Protein 1JX6 (pdb70)

Sequence (338 aa):
GYWGYQEFLDEFPEQRNLTNALSEAVRAQPVPLSKPTQRPIKISVVYPGQQVSDYWVRNIASFEKRLYKLNINYQLNQVFTRPNADIKQQSLSLMEALKSKSDYLIFTLDTTRHRKFVEHVLDSTNTKLILQNITTPVREWDKHQPFLYVGFDHAEGSRELATEFGKFFPKHTYYSVLYFSEGYISDVRGDTFIHQVNRDNNFELQSAYYTKATKQSGYDAAKASLAKHPDVDFIYACSTDVALGAVDALAELGREDIMINGWGGGSAELDAIQKGDLDITVMRMNDDTGIAMAEAIKWDLEDKPVPTVYSGDFEIVTKADSPERIEALKKRAFRYSD

Solvent-accessible surface area: 14710 Å² total; per-residue (Å²): 81,82,24,30,26,93,83,8,4,98,98,79,94,101,34,67,87,21,4,70,40,0,39,120,22,1,140,54,150,40,100,70,22,79,120,115,37,187,184,70,8,57,3,9,1,8,0,19,3,105,50,69,10,29,6,12,84,28,0,6,40,0,0,59,78,2,0,178,90,0,101,6,92,65,111,42,92,81,37,55,5,111,12,93,32,43,91,151,82,36,48,100,12,3,99,90,4,25,130,52,148,5,53,5,0,0,3,19,13,34,67,103,117,16,33,170,28,0,63,91,1,22,111,83,45,149,13,78,0,0,0,0,20,4,1,12,0,1,83,116,13,66,205,90,30,3,33,0,0,0,0,4,6,3,24,60,0,0,97,42,0,1,66,31,0,18,144,93,41,99,122,101,7,91,0,0,0,0,17,22,8,130,20,8,10,0,74,27,12,0,61,33,0,22,116,20,0,51,150,58,17,73,5,66,62,44,17,38,66,103,12,144,2,56,82,109,15,0,46,72,10,0,71,41,0,7,68,149,54,72,84,2,66,0,0,0,0,0,8,7,9,0,0,18,0,0,19,63,0,8,61,103,77,47,59,120,101,1,23,1,0,0,2,2,1,8,39,33,0,0,83,11,2,94,170,35,71,0,19,0,0,0,0,13,6,6,0,7,0,0,0,0,0,0,2,0,0,11,29,24,36,14,127,102,91,25,0,18,0,8,16,4,104,17,66,37,0,29,115,95,41,57,85,124,87,2,88,57,11,54,149,63,0,13,74,28,19,142

GO terms:
  GO:0005515 protein binding (F, IPI)

Nearest PDB structures (foldseek):
  1jx6-assembly1_A  TM=1.003E+00  e=1.182E-74  Vibrio harveyi
  2hj9-assembly1_B  TM=9.912E-01  e=2.191E-64  Vibrio harveyi
  4yp9-assembly1_A  TM=9.840E-01  e=1.822E-64  Vibrio harveyi
  1drk-assembly1_A  TM=8.998E-01  e=2.837E-18  Escherichia coli
  1drj-assembly1_A  TM=8.946E-01  e=5.242E-18  Escherichia coli

B-factor: mean 25.27, std 10.46, range [7.72, 71.78]

Structure (mmCIF, N/CA/C/O backbone):
data_1JX6
#
_entry.id   1JX6
#
_cell.length_a   44.268
_cell.length_b   77.467
_cell.length_c   52.008
_cell.angle_alpha   90.00
_cell.angle_beta   96.37
_cell.angle_gamma   90.00
#
_symmetry.space_group_name_H-M   'P 1 21 1'
#
loop_
_entity.id
_entity.type
_entity.pdbx_description
1 polymer 'LUXP PROTEIN'
2 non-polymer 'CALCIUM ION'
3 non-polymer 3A-METHYL-5,6-DIHYDRO-FURO[2,3-D][1,3,2]DIOXABOROLE-2,2,6,6A-TETRAOL
4 water water
#
loop_
_atom_site.group_PDB
_atom_site.id
_atom_site.type_symbol
_atom_site.label_atom_id
_atom_site.label_alt_id
_atom_site.label_comp_id
_atom_site.label_asym_id
_atom_site.label_entity_id
_atom_site.label_seq_id
_atom_site.pdbx_PDB_ins_code
_atom_site.Cartn_x
_atom_site.Cartn_y
_atom_site.Cartn_z
_atom_site.occupancy
_atom_site.B_iso_or_equiv
_atom_site.auth_seq_id
_atom_site.auth_comp_id
_atom_site.auth_asym_id
_atom_site.auth_atom_id
_atom_site.pdbx_PDB_model_num
ATOM 1 N N . GLY A 1 4 ? 1.162 -8.030 2.941 1.00 29.45 27 GLY A N 1
ATOM 2 C CA . GLY A 1 4 ? 0.475 -7.176 3.950 1.00 28.38 27 GLY A CA 1
ATOM 3 C C . GLY A 1 4 ? 0.472 -7.788 5.338 1.00 20.40 27 GLY A C 1
ATOM 4 O O . GLY A 1 4 ? 0.338 -7.081 6.339 1.00 23.18 27 GLY A O 1
ATOM 5 N N . TYR A 1 5 ? 0.618 -9.107 5.400 1.00 21.80 28 TYR A N 1
ATOM 6 C CA . TYR A 1 5 ? 0.628 -9.807 6.679 1.00 20.80 28 TYR A CA 1
ATOM 7 C C . TYR A 1 5 ? 1.858 -10.672 6.881 1.00 21.68 28 TYR A C 1
ATOM 8 O O . TYR A 1 5 ? 2.453 -11.172 5.923 1.00 23.26 28 TYR A O 1
ATOM 17 N N . TRP A 1 6 ? 2.219 -10.855 8.145 1.00 20.63 29 TRP A N 1
ATOM 18 C CA . TRP A 1 6 ? 3.327 -11.720 8.516 1.00 20.65 29 TRP A CA 1
ATOM 19 C C . TRP A 1 6 ? 2.747 -13.121 8.628 1.00 26.86 29 TRP A C 1
ATOM 20 O O . TRP A 1 6 ? 1.628 -13.291 9.110 1.00 23.58 29 TRP A O 1
ATOM 31 N N . GLY A 1 7 ? 3.495 -14.121 8.184 1.00 22.93 30 GLY A N 1
ATOM 32 C CA . GLY A 1 7 ? 3.017 -15.479 8.342 1.00 19.85 30 GLY A CA 1
ATOM 33 C C . GLY A 1 7 ? 3.167 -15.736 9.828 1.00 17.64 30 GLY A C 1
ATOM 34 O O . GLY A 1 7 ? 3.950 -15.057 10.494 1.00 19.11 30 GLY A O 1
ATOM 35 N N . TYR A 1 8 ? 2.424 -16.695 10.370 1.00 18.53 31 TYR A N 1
ATOM 36 C CA . TYR A 1 8 ? 2.522 -16.990 11.796 1.00 14.51 31 TYR A CA 1
ATOM 37 C C . TYR A 1 8 ? 3.933 -17.437 12.190 1.00 19.56 31 TYR A C 1
ATOM 38 O O . TYR A 1 8 ? 4.554 -16.849 13.079 1.00 18.61 31 TYR A O 1
ATOM 47 N N . GLN A 1 9 ? 4.437 -18.479 11.535 1.00 21.01 32 GLN A N 1
ATOM 48 C CA . GLN A 1 9 ? 5.779 -18.960 11.833 1.00 23.08 32 GLN A CA 1
ATOM 49 C C . GLN A 1 9 ? 6.815 -17.943 11.372 1.00 20.05 32 GLN A C 1
ATOM 50 O O . GLN A 1 9 ? 7.864 -17.802 11.993 1.00 20.08 32 GLN A O 1
ATOM 56 N N . GLU A 1 10 ? 6.520 -17.242 10.279 1.00 19.06 33 GLU A N 1
ATOM 57 C CA . GLU A 1 10 ? 7.435 -16.229 9.758 1.00 17.66 33 GLU A CA 1
ATOM 58 C C . GLU A 1 10 ? 7.670 -15.152 10.811 1.00 22.74 33 GLU A C 1
ATOM 59 O O . GLU A 1 10 ? 8.793 -14.686 11.003 1.00 22.54 33 GLU A O 1
ATOM 65 N N . PHE A 1 11 ? 6.597 -14.756 11.485 1.00 20.51 34 PHE A N 1
ATOM 66 C CA . PHE A 1 11 ? 6.663 -13.740 12.530 1.00 15.44 34 PHE A CA 1
ATOM 67 C C . PHE A 1 11 ? 7.476 -14.251 13.713 1.00 17.03 34 PHE A C 1
ATOM 68 O O . PHE A 1 11 ? 8.348 -13.553 14.230 1.00 19.46 34 PHE A O 1
ATOM 76 N N . LEU A 1 12 ? 7.185 -15.476 14.140 1.00 17.21 35 LEU A N 1
ATOM 77 C CA . LEU A 1 12 ? 7.875 -16.071 15.276 1.00 17.53 35 LEU A CA 1
ATOM 78 C C . LEU A 1 12 ? 9.361 -16.327 15.003 1.00 18.43 35 LEU A C 1
ATOM 79 O O . LEU A 1 12 ? 10.171 -16.321 15.930 1.00 23.36 35 LEU A O 1
ATOM 84 N N . ASP A 1 13 ? 9.722 -16.551 13.742 1.00 19.95 36 ASP A N 1
ATOM 85 C CA . ASP A 1 13 ? 11.127 -16.773 13.407 1.00 23.07 36 ASP A CA 1
ATOM 86 C C . ASP A 1 13 ? 11.850 -15.435 13.306 1.00 26.54 36 ASP A C 1
ATOM 87 O O . ASP A 1 13 ? 13.038 -15.328 13.624 1.00 24.96 36 ASP A O 1
ATOM 92 N N . GLU A 1 14 ? 11.127 -14.411 12.867 1.00 24.64 37 GLU A N 1
ATOM 93 C CA . GLU A 1 14 ? 11.706 -13.081 12.729 1.00 23.71 37 GLU A CA 1
ATOM 94 C C . GLU A 1 14 ? 12.010 -12.476 14.097 1.00 24.63 37 GLU A C 1
ATOM 95 O O . GLU A 1 14 ? 13.006 -11.766 14.267 1.00 24.74 37 GLU A O 1
ATOM 101 N N . PHE A 1 15 ? 11.148 -12.764 15.068 1.00 25.26 38 PHE A N 1
ATOM 102 C CA . PHE A 1 15 ? 11.302 -12.252 16.425 1.00 22.67 38 PHE A CA 1
ATOM 103 C C . PHE A 1 15 ? 11.382 -13.411 17.415 1.00 22.23 38 PHE A C 1
ATOM 104 O O . PHE A 1 15 ? 10.374 -13.831 17.986 1.00 20.26 38 PHE A O 1
ATOM 112 N N . PRO A 1 16 ? 12.594 -13.944 17.641 1.00 22.82 39 PRO A N 1
ATOM 113 C CA . PRO A 1 16 ? 12.798 -15.064 18.564 1.00 19.42 39 PRO A CA 1
ATOM 114 C C . PRO A 1 16 ? 12.198 -14.893 19.954 1.00 17.32 39 PRO A C 1
ATOM 115 O O . PRO A 1 16 ? 11.770 -15.871 20.565 1.00 22.60 39 PRO A O 1
ATOM 119 N N . GLU A 1 17 ? 12.172 -13.663 20.461 1.00 21.53 40 GLU A N 1
ATOM 120 C CA . GLU A 1 17 ? 11.603 -13.433 21.781 1.00 22.77 40 GLU A CA 1
ATOM 121 C C . GLU A 1 17 ? 10.094 -13.637 21.734 1.00 24.36 40 GLU A C 1
ATOM 122 O O . GLU A 1 17 ? 9.479 -14.013 22.733 1.00 19.58 40 GLU A O 1
ATOM 128 N N . GLN A 1 18 ? 9.500 -13.385 20.572 1.00 20.19 41 GLN A N 1
ATOM 129 C CA . GLN A 1 18 ? 8.065 -13.576 20.418 1.00 18.36 41 GLN A CA 1
ATOM 130 C C . GLN A 1 18 ? 7.779 -15.073 20.428 1.00 18.21 41 GLN A C 1
ATOM 131 O O . GLN A 1 18 ? 6.774 -15.511 20.984 1.00 18.36 41 GLN A O 1
ATOM 137 N N . ARG A 1 19 ? 8.665 -15.869 19.834 1.00 20.57 42 ARG A N 1
ATOM 138 C CA . ARG A 1 19 ? 8.446 -17.306 19.849 1.00 22.83 42 ARG A CA 1
ATOM 139 C C . ARG A 1 19 ? 8.526 -17.812 21.288 1.00 21.57 42 ARG A C 1
ATOM 140 O O . ARG A 1 19 ? 7.783 -18.710 21.672 1.00 21.95 42 ARG A O 1
ATOM 148 N N . ASN A 1 20 ? 9.429 -17.244 22.089 1.00 22.12 43 ASN A N 1
ATOM 149 C CA . ASN A 1 20 ? 9.541 -17.669 23.481 1.00 20.58 43 ASN A CA 1
ATOM 150 C C . ASN A 1 20 ? 8.271 -17.321 24.246 1.00 20.85 43 ASN A C 1
ATOM 151 O O . ASN A 1 20 ? 7.783 -18.119 25.044 1.00 19.60 43 ASN A O 1
ATOM 156 N N . LEU A 1 21 ? 7.733 -16.130 23.994 1.00 17.99 44 LEU A N 1
ATOM 157 C CA . LEU A 1 21 ? 6.513 -15.701 24.670 1.00 20.19 44 LEU A CA 1
ATOM 158 C C . LEU A 1 21 ? 5.317 -16.549 24.248 1.00 15.33 44 LEU A C 1
ATOM 159 O O . LEU A 1 21 ? 4.504 -16.945 25.085 1.00 17.89 44 LEU A O 1
ATOM 164 N N . THR A 1 22 ? 5.220 -16.839 22.955 1.00 17.94 45 THR A N 1
ATOM 165 C CA . THR A 1 22 ? 4.119 -17.652 22.452 1.00 16.32 45 THR A CA 1
ATOM 166 C C . THR A 1 22 ? 4.214 -19.066 23.020 1.00 18.02 45 THR A C 1
ATOM 167 O O . THR A 1 22 ? 3.209 -19.647 23.431 1.00 18.28 45 THR A O 1
ATOM 171 N N . ASN A 1 23 ? 5.419 -19.624 23.065 1.00 17.53 46 ASN A N 1
ATOM 172 C CA . ASN A 1 23 ? 5.564 -20.966 23.610 1.00 15.85 46 ASN A CA 1
ATOM 173 C C . ASN A 1 23 ? 5.168 -20.969 25.081 1.00 16.74 46 ASN A C 1
ATOM 174 O O . ASN A 1 23 ? 4.554 -21.916 25.566 1.00 20.68 46 ASN A O 1
ATOM 179 N N . ALA A 1 24 ? 5.524 -19.905 25.793 1.00 20.15 47 ALA A N 1
ATOM 180 C CA . ALA A 1 24 ? 5.197 -19.805 27.211 1.00 17.95 47 ALA A CA 1
ATOM 181 C C . ALA A 1 24 ? 3.688 -19.749 27.443 1.00 24.56 47 ALA A C 1
ATOM 182 O O . ALA A 1 24 ? 3.178 -20.310 28.413 1.00 21.65 47 ALA A O 1
ATOM 184 N N . LEU A 1 25 ? 2.974 -19.062 26.560 1.00 18.11 48 LEU A N 1
ATOM 185 C CA . LEU A 1 25 ? 1.527 -18.962 26.693 1.00 20.32 48 LEU A CA 1
ATOM 186 C C . LEU A 1 25 ? 0.929 -20.333 26.391 1.00 16.61 48 LEU A C 1
ATOM 187 O O . LEU A 1 25 ? 0.022 -20.784 27.083 1.00 19.10 48 LEU A O 1
ATOM 192 N N . SER A 1 26 ? 1.445 -20.990 25.356 1.00 17.41 49 SER A N 1
ATOM 193 C CA . SER A 1 26 ? 0.961 -22.315 24.981 1.00 16.28 49 SER A CA 1
ATOM 194 C C . SER A 1 26 ? 1.067 -23.270 26.165 1.00 18.03 49 SER A C 1
ATOM 195 O O . SER A 1 26 ? 0.153 -24.054 26.427 1.00 20.04 49 SER A O 1
ATOM 198 N N . GLU A 1 27 ? 2.184 -23.202 26.882 1.00 21.55 50 GLU A N 1
ATOM 199 C CA . GLU A 1 27 ? 2.382 -24.066 28.036 1.00 22.38 50 GLU A CA 1
ATOM 200 C C . GLU A 1 27 ? 1.402 -23.706 29.148 1.00 18.52 50 GLU A C 1
ATOM 201 O O . GLU A 1 27 ? 0.862 -24.589 29.813 1.00 21.10 50 GLU A O 1
ATOM 207 N N . ALA A 1 28 ? 1.157 -22.412 29.338 1.00 21.99 51 ALA A N 1
ATOM 208 C CA . ALA A 1 28 ? 0.228 -21.964 30.371 1.00 19.46 51 ALA A CA 1
ATOM 209 C C . ALA A 1 28 ? -1.201 -22.425 30.054 1.00 21.37 51 ALA A C 1
ATOM 210 O O . ALA A 1 28 ? -1.971 -22.765 30.955 1.00 20.17 51 ALA A O 1
ATOM 212 N N . VAL A 1 29 ? -1.552 -22.431 28.773 1.00 19.89 52 VAL A N 1
ATOM 213 C CA . VAL A 1 29 ? -2.884 -22.856 28.345 1.00 20.49 52 VAL A CA 1
ATOM 214 C C . VAL A 1 29 ? -3.148 -24.328 28.683 1.00 21.19 52 VAL A C 1
ATOM 215 O O . VAL A 1 29 ? -4.239 -24.683 29.129 1.00 21.63 52 VAL A O 1
ATOM 219 N N . ARG A 1 30 ? -2.143 -25.175 28.480 1.00 21.55 53 ARG A N 1
ATOM 220 C CA . ARG A 1 30 ? -2.269 -26.607 28.746 1.00 20.49 53 ARG A CA 1
ATOM 221 C C . ARG A 1 30 ? -2.106 -26.963 30.223 1.00 27.11 53 ARG A C 1
ATOM 222 O O . ARG A 1 30 ? -2.699 -27.930 30.703 1.00 27.25 53 ARG A O 1
ATOM 230 N N . ALA A 1 31 ? -1.311 -26.178 30.941 1.00 22.82 54 ALA A N 1
ATOM 231 C CA . ALA A 1 31 ? -1.083 -26.428 32.361 1.00 28.20 54 ALA A CA 1
ATOM 232 C C . ALA A 1 31 ? -2.295 -26.023 33.197 1.00 26.86 54 ALA A C 1
ATOM 233 O O . ALA A 1 31 ? -3.160 -25.278 32.733 1.00 24.01 54 ALA A O 1
ATOM 235 N N . GLN A 1 32 ? -2.353 -26.523 34.429 1.00 29.90 55 GLN A N 1
ATOM 236 C CA . GLN A 1 32 ? -3.451 -26.209 35.340 1.00 22.47 55 GLN A CA 1
ATOM 237 C C . GLN A 1 32 ? -3.459 -24.715 35.670 1.00 28.26 55 GLN A C 1
ATOM 238 O O . GLN A 1 32 ? -2.408 -24.070 35.696 1.00 25.21 55 GLN A O 1
ATOM 244 N N . PRO A 1 33 ? -4.651 -24.148 35.926 1.00 24.70 56 PRO A N 1
ATOM 245 C CA . PRO A 1 33 ? -4.860 -22.736 36.260 1.00 28.07 56 PRO A CA 1
ATOM 246 C C . PRO A 1 33 ? -4.071 -22.251 37.463 1.00 37.18 56 PRO A C 1
ATOM 247 O O . PRO A 1 33 ? -4.190 -22.808 38.557 1.00 35.40 56 PRO A O 1
ATOM 251 N N . VAL A 1 34 ? -3.285 -21.202 37.255 1.00 32.87 57 VAL A N 1
ATOM 252 C CA . VAL A 1 34 ? -2.508 -20.592 38.324 1.00 33.33 57 VAL A CA 1
ATOM 253 C C . VAL A 1 34 ? -3.109 -19.195 38.434 1.00 27.77 57 VAL A C 1
ATOM 254 O O . VAL A 1 34 ? -2.757 -18.299 37.670 1.00 27.52 57 VAL A O 1
ATOM 258 N N . PRO A 1 35 ? -4.035 -18.999 39.383 1.00 24.30 58 PRO A N 1
ATOM 259 C CA . PRO A 1 35 ? -4.730 -17.732 39.630 1.00 29.04 58 PRO A CA 1
ATOM 260 C C . PRO A 1 35 ? -3.911 -16.449 39.745 1.00 29.03 58 PRO A C 1
ATOM 261 O O . PRO A 1 35 ? -2.740 -16.466 40.129 1.00 29.99 58 PRO A O 1
ATOM 265 N N . LEU A 1 36 ? -4.564 -15.339 39.410 1.00 29.62 59 LEU A N 1
ATOM 266 C CA . LEU A 1 36 ? -3.971 -14.004 39.458 1.00 31.58 59 LEU A CA 1
ATOM 267 C C . LEU A 1 36 ? -3.206 -13.777 40.763 1.00 34.30 59 LEU A C 1
ATOM 268 O O . LEU A 1 36 ? -3.761 -13.928 41.854 1.00 32.11 59 LEU A O 1
ATOM 273 N N . SER A 1 37 ? -1.933 -13.412 40.643 1.00 33.96 60 SER A N 1
ATOM 274 C CA . SER A 1 37 ? -1.087 -13.172 41.808 1.00 43.71 60 SER A CA 1
ATOM 275 C C . SER A 1 37 ? -1.337 -11.792 42.406 1.00 50.24 60 SER A C 1
ATOM 276 O O . SER A 1 37 ? -1.147 -11.582 43.605 1.00 52.86 60 SER A O 1
ATOM 279 N N . LYS A 1 38 ? -1.764 -10.853 41.567 1.00 51.04 61 LYS A N 1
ATOM 280 C CA . LYS A 1 38 ? -2.030 -9.493 42.020 1.00 56.12 61 LYS A CA 1
ATOM 281 C C . LYS A 1 38 ? -3.476 -9.076 41.782 1.00 57.02 61 LYS A C 1
ATOM 282 O O . LYS A 1 38 ? -3.885 -8.836 40.645 1.00 57.23 61 LYS A O 1
ATOM 288 N N . PRO A 1 39 ? -4.268 -8.972 42.860 1.00 57.89 62 PRO A N 1
ATOM 289 C CA . PRO A 1 39 ? -5.674 -8.579 42.755 1.00 57.68 62 PRO A CA 1
ATOM 290 C C . PRO A 1 39 ? -5.852 -7.132 42.297 1.00 58.77 62 PRO A C 1
ATOM 291 O O . PRO A 1 39 ? -5.200 -6.220 42.810 1.00 55.10 62 PRO A O 1
ATOM 295 N N . THR A 1 40 ? -6.730 -6.935 41.319 1.00 55.42 63 THR A N 1
ATOM 296 C CA . THR A 1 40 ? -7.015 -5.604 40.796 1.00 59.69 63 THR A CA 1
ATOM 297 C C . THR A 1 40 ? -8.085 -4.995 41.696 1.00 60.70 63 THR A C 1
ATOM 298 O O . THR A 1 40 ? -9.065 -5.657 42.032 1.00 64.21 63 THR A O 1
ATOM 302 N N . GLN A 1 41 ? -7.898 -3.738 42.084 1.00 60.57 64 GLN A N 1
ATOM 303 C CA . GLN A 1 41 ? -8.849 -3.070 42.967 1.00 60.91 64 GLN A CA 1
ATOM 304 C C . GLN A 1 41 ? -10.167 -2.710 42.287 1.00 57.87 64 GLN A C 1
ATOM 305 O O . GLN A 1 41 ? -11.126 -2.303 42.944 1.00 53.57 64 GLN A O 1
ATOM 311 N N . ARG A 1 42 ? -10.204 -2.859 40.969 1.00 52.04 65 ARG A N 1
ATOM 312 C CA . ARG A 1 42 ? -11.402 -2.579 40.184 1.00 51.65 65 ARG A CA 1
ATOM 313 C C . ARG A 1 42 ? -11.641 -3.768 39.269 1.00 44.42 65 ARG A C 1
ATOM 314 O O . ARG A 1 42 ? -10.700 -4.289 38.675 1.00 41.65 65 ARG A O 1
ATOM 322 N N . PRO A 1 43 ? -12.893 -4.235 39.157 1.00 43.09 66 PRO A N 1
ATOM 323 C CA . PRO A 1 43 ? -13.056 -5.369 38.247 1.00 38.44 66 PRO A CA 1
ATOM 324 C C . PRO A 1 43 ? -12.717 -4.829 36.860 1.00 32.78 66 PRO A C 1
ATOM 325 O O . PRO A 1 43 ? -13.028 -3.678 36.554 1.00 32.07 66 PRO A O 1
ATOM 329 N N . ILE A 1 44 ? -12.057 -5.632 36.035 1.00 27.26 67 ILE A N 1
ATOM 330 C CA . ILE A 1 44 ? -11.699 -5.166 34.705 1.00 26.50 67 ILE A CA 1
ATOM 331 C C . ILE A 1 44 ? -12.919 -5.109 33.793 1.00 22.78 67 ILE A C 1
ATOM 332 O O . ILE A 1 44 ? -13.847 -5.908 33.927 1.00 27.32 67 ILE A O 1
ATOM 337 N N . LYS A 1 45 ? -12.912 -4.144 32.880 1.00 22.91 68 LYS A N 1
ATOM 338 C CA . LYS A 1 45 ? -14.007 -3.951 31.938 1.00 20.61 68 LYS A CA 1
ATOM 339 C C . LYS A 1 45 ? -13.619 -4.536 30.591 1.00 18.14 68 LYS A C 1
ATOM 340 O O . LYS A 1 45 ? -12.618 -4.134 29.994 1.00 22.59 68 LYS A O 1
ATOM 346 N N . ILE A 1 46 ? -14.420 -5.481 30.118 1.00 17.67 69 ILE A N 1
ATOM 347 C CA . ILE A 1 46 ? -14.157 -6.129 28.842 1.00 17.27 69 ILE A CA 1
ATOM 348 C C . ILE A 1 46 ? -15.335 -5.938 27.898 1.00 19.96 69 ILE A C 1
ATOM 349 O O . ILE A 1 46 ? -16.490 -6.125 28.284 1.00 20.49 69 ILE A O 1
ATOM 354 N N . SER A 1 47 ? -15.043 -5.550 26.662 1.00 17.79 70 SER A N 1
ATOM 355 C CA . SER A 1 47 ? -16.085 -5.387 25.657 1.00 14.85 70 SER A CA 1
ATOM 356 C C . SER A 1 47 ? -15.759 -6.331 24.512 1.00 15.95 70 SER A C 1
ATOM 357 O O . SER A 1 47 ? -14.617 -6.397 24.071 1.00 16.89 70 SER A O 1
ATOM 360 N N . VAL A 1 48 ? -16.766 -7.058 24.045 1.00 16.14 71 VAL A N 1
ATOM 361 C CA . VAL A 1 48 ? -16.607 -7.993 22.944 1.00 13.87 71 VAL A CA 1
ATOM 362 C C . VAL A 1 48 ? -17.572 -7.632 21.818 1.00 15.21 71 VAL A C 1
ATOM 363 O O . VAL A 1 48 ? -18.740 -7.327 22.066 1.00 15.47 71 VAL A O 1
ATOM 367 N N . VAL A 1 49 ? -17.066 -7.642 20.586 1.00 13.98 72 VAL A N 1
ATOM 368 C CA . VAL A 1 49 ? -17.875 -7.382 19.397 1.00 13.07 72 VAL A CA 1
ATOM 369 C C . VAL A 1 49 ? -17.423 -8.475 18.428 1.00 13.43 72 VAL A C 1
ATOM 370 O O . VAL A 1 49 ? -16.347 -8.389 17.829 1.00 13.16 72 VAL A O 1
ATOM 374 N N . TYR A 1 50 ? -18.252 -9.505 18.297 1.00 13.92 73 TYR A N 1
ATOM 375 C CA . TYR A 1 50 ? -17.965 -10.670 17.467 1.00 13.58 73 TYR A CA 1
ATOM 376 C C . TYR A 1 50 ? -19.043 -10.929 16.425 1.00 14.57 73 TYR A C 1
ATOM 377 O O . TYR A 1 50 ? -20.219 -10.658 16.664 1.00 13.69 73 TYR A O 1
ATOM 386 N N . PRO A 1 51 ? -18.663 -11.480 15.259 1.00 13.32 74 PRO A N 1
ATOM 387 C CA . PRO A 1 51 ? -19.648 -11.784 14.213 1.00 15.45 74 PRO A CA 1
ATOM 388 C C . PRO A 1 51 ? -20.152 -13.184 14.566 1.00 14.83 74 PRO A C 1
ATOM 389 O O . PRO A 1 51 ? -20.240 -14.078 13.716 1.00 15.67 74 PRO A O 1
ATOM 393 N N . GLY A 1 52 ? -20.479 -13.345 15.844 1.00 14.16 75 GLY A N 1
ATOM 394 C CA . GLY A 1 52 ? -20.898 -14.624 16.383 1.00 19.39 75 GLY A CA 1
ATOM 395 C C . GLY A 1 52 ? -22.233 -15.236 16.028 1.00 19.22 75 GLY A C 1
ATOM 396 O O . GLY A 1 52 ? -22.469 -16.392 16.381 1.00 17.84 75 GLY A O 1
ATOM 397 N N . GLN A 1 53 ? -23.098 -14.491 15.346 1.00 14.37 76 GLN A N 1
ATOM 398 C CA . GLN A 1 53 ? -24.407 -15.015 14.966 1.00 16.75 76 GLN A CA 1
ATOM 399 C C . GLN A 1 53 ? -24.255 -15.847 13.697 1.00 15.94 76 GLN A C 1
ATOM 400 O O . GLN A 1 53 ? -24.381 -15.333 12.579 1.00 17.30 76 GLN A O 1
ATOM 406 N N . GLN A 1 54 ? -23.983 -17.135 13.890 1.00 14.98 77 GLN A N 1
ATOM 407 C CA . GLN A 1 54 ? -23.772 -18.093 12.801 1.00 12.04 77 GLN A CA 1
ATOM 408 C C . GLN A 1 54 ? -24.133 -19.500 13.267 1.00 12.55 77 GLN A C 1
ATOM 409 O O . GLN A 1 54 ? -24.386 -19.736 14.450 1.00 16.92 77 GLN A O 1
ATOM 415 N N . VAL A 1 55 ? -24.130 -20.440 12.328 1.00 14.50 78 VAL A N 1
ATOM 416 C CA . VAL A 1 55 ? -24.368 -21.832 12.675 1.00 12.80 78 VAL A CA 1
ATOM 417 C C . VAL A 1 55 ? -23.100 -22.280 13.407 1.00 16.59 78 VAL A C 1
ATOM 418 O O . VAL A 1 55 ? -23.166 -23.044 14.372 1.00 16.75 78 VAL A O 1
ATOM 422 N N . SER A 1 56 ? -21.944 -21.797 12.951 1.00 13.83 79 SER A N 1
ATOM 423 C CA . SER A 1 56 ? -20.678 -22.131 13.594 1.00 12.18 79 SER A CA 1
ATOM 424 C C . SER A 1 56 ? -20.728 -21.665 15.039 1.00 12.47 79 SER A C 1
ATOM 425 O O . SER A 1 56 ? -21.136 -20.535 15.316 1.00 12.91 79 SER A O 1
ATOM 428 N N . ASP A 1 57 ? -20.289 -22.527 15.955 1.00 13.24 80 ASP A N 1
ATOM 429 C CA . ASP A 1 57 ? -20.296 -22.191 17.376 1.00 12.91 80 ASP A CA 1
ATOM 430 C C . ASP A 1 57 ? -18.959 -21.677 17.886 1.00 13.16 80 ASP A C 1
ATOM 431 O O . ASP A 1 57 ? -18.744 -21.606 19.096 1.00 15.12 80 ASP A O 1
ATOM 436 N N . TYR A 1 58 ? -18.063 -21.301 16.978 1.00 10.46 81 TYR A N 1
ATOM 437 C CA . TYR A 1 58 ? -16.748 -20.831 17.395 1.00 11.80 81 TYR A CA 1
ATOM 438 C C . TYR A 1 58 ? -16.761 -19.665 18.370 1.00 12.12 81 TYR A C 1
ATOM 439 O O . TYR A 1 58 ? -16.097 -19.694 19.409 1.00 14.87 81 TYR A O 1
ATOM 448 N N . TRP A 1 59 ? -17.500 -18.622 18.014 1.00 13.48 82 TRP A N 1
ATOM 449 C CA . TRP A 1 59 ? -17.534 -17.414 18.811 1.00 9.63 82 TRP A CA 1
ATOM 450 C C . TRP A 1 59 ? -18.230 -17.591 20.151 1.00 12.54 82 TRP A C 1
ATOM 451 O O . TRP A 1 59 ? -17.767 -17.062 21.160 1.00 14.40 82 TRP A O 1
ATOM 462 N N . VAL A 1 60 ? -19.331 -18.338 20.158 1.00 13.62 83 VAL A N 1
ATOM 463 C CA . VAL A 1 60 ? -20.056 -18.596 21.396 1.00 17.63 83 VAL A CA 1
ATOM 464 C C . VAL A 1 60 ? -19.178 -19.415 22.343 1.00 13.39 83 VAL A C 1
ATOM 465 O O . VAL A 1 60 ? -19.064 -19.085 23.526 1.00 16.28 83 VAL A O 1
ATOM 469 N N . ARG A 1 61 ? -18.558 -20.474 21.830 1.00 12.17 84 ARG A N 1
ATOM 470 C CA . ARG A 1 61 ? -17.686 -21.314 22.657 1.00 13.19 84 ARG A CA 1
ATOM 471 C C . ARG A 1 61 ? -16.446 -20.548 23.103 1.00 17.39 84 ARG A C 1
ATOM 472 O O . ARG A 1 61 ? -15.918 -20.783 24.188 1.00 19.01 84 ARG A O 1
ATOM 480 N N . ASN A 1 62 ? -15.965 -19.635 22.266 1.00 15.20 85 ASN A N 1
ATOM 481 C CA . ASN A 1 62 ? -14.787 -18.866 22.638 1.00 10.60 85 ASN A CA 1
ATOM 482 C C . ASN A 1 62 ? -15.064 -18.031 23.893 1.00 12.71 85 ASN A C 1
ATOM 483 O O . ASN A 1 62 ? -14.248 -18.005 24.808 1.00 14.51 85 ASN A O 1
ATOM 488 N N . ILE A 1 63 ? -16.215 -17.364 23.948 1.00 13.94 86 ILE A N 1
ATOM 489 C CA . ILE A 1 63 ? -16.545 -16.549 25.111 1.00 13.86 86 ILE A CA 1
ATOM 490 C C . ILE A 1 63 ? -16.779 -17.434 26.329 1.00 14.70 86 ILE A C 1
ATOM 491 O O . ILE A 1 63 ? -16.366 -17.091 27.439 1.00 18.49 86 ILE A O 1
ATOM 496 N N . ALA A 1 64 ? -17.420 -18.578 26.118 1.00 15.62 87 ALA A N 1
ATOM 497 C CA . ALA A 1 64 ? -17.675 -19.503 27.218 1.00 18.97 87 ALA A CA 1
ATOM 498 C C . ALA A 1 64 ? -16.367 -19.985 27.849 1.00 18.61 87 ALA A C 1
ATOM 499 O O . ALA A 1 64 ? -16.217 -19.953 29.072 1.00 22.89 87 ALA A O 1
ATOM 501 N N . SER A 1 65 ? -15.426 -20.437 27.025 1.00 15.66 88 SER A N 1
ATOM 502 C CA . SER A 1 65 ? -14.151 -20.927 27.541 1.00 14.28 88 SER A CA 1
ATOM 503 C C . SER A 1 65 ? -13.366 -19.776 28.174 1.00 18.98 88 SER A C 1
ATOM 504 O O . SER A 1 65 ? -12.728 -19.941 29.217 1.00 19.00 88 SER A O 1
ATOM 507 N N . PHE A 1 66 ? -13.423 -18.612 27.533 1.00 15.85 89 PHE A N 1
ATOM 508 C CA . PHE A 1 66 ? -12.754 -17.407 28.009 1.00 18.18 89 PHE A CA 1
ATOM 509 C C . PHE A 1 66 ? -13.244 -17.040 29.415 1.00 16.22 89 PHE A C 1
ATOM 510 O O . PHE A 1 66 ? -12.441 -16.877 30.336 1.00 17.17 89 PHE A O 1
ATOM 518 N N . GLU A 1 67 ? -14.559 -16.936 29.584 1.00 17.47 90 GLU A N 1
ATOM 519 C CA . GLU A 1 67 ? -15.133 -16.583 30.879 1.00 17.85 90 GLU A CA 1
ATOM 520 C C . GLU A 1 67 ? -14.836 -17.610 31.966 1.00 18.35 90 GLU A C 1
ATOM 521 O O . GLU A 1 67 ? -14.588 -17.243 33.116 1.00 22.32 90 GLU A O 1
ATOM 527 N N . LYS A 1 68 ? -14.850 -18.888 31.607 1.00 18.25 91 LYS A N 1
ATOM 528 C CA . LYS A 1 68 ? -14.577 -19.931 32.589 1.00 21.16 91 LYS A CA 1
ATOM 529 C C . LYS A 1 68 ? -13.140 -19.815 33.090 1.00 22.59 91 LYS A C 1
ATOM 530 O O . LYS A 1 68 ? -12.887 -19.944 34.288 1.00 21.10 91 LYS A O 1
ATOM 536 N N . ARG A 1 69 ? -12.202 -19.559 32.179 1.00 20.16 92 ARG A N 1
ATOM 537 C CA . ARG A 1 69 ? -10.802 -19.435 32.567 1.00 17.65 92 ARG A CA 1
ATOM 538 C C . ARG A 1 69 ? -10.592 -18.193 33.423 1.00 17.64 92 ARG A C 1
ATOM 539 O O . ARG A 1 69 ? -9.800 -18.216 34.368 1.00 20.29 92 ARG A O 1
ATOM 547 N N . LEU A 1 70 ? -11.297 -17.111 33.102 1.00 16.37 93 LEU A N 1
ATOM 548 C CA . LEU A 1 70 ? -11.179 -15.884 33.886 1.00 19.44 93 LEU A CA 1
ATOM 549 C C . LEU A 1 70 ? -11.631 -16.198 35.311 1.00 21.18 93 LEU A C 1
ATOM 550 O O . LEU A 1 70 ? -11.049 -15.717 36.281 1.00 27.96 93 LEU A O 1
ATOM 555 N N . TYR A 1 71 ? -12.671 -17.019 35.417 1.00 20.72 94 TYR A N 1
ATOM 556 C CA . TYR A 1 71 ? -13.223 -17.425 36.709 1.00 22.60 94 TYR A CA 1
ATOM 557 C C . TYR A 1 71 ? -12.215 -18.261 37.498 1.00 22.33 94 TYR A C 1
ATOM 558 O O . TYR A 1 71 ? -11.979 -18.011 38.683 1.00 24.50 94 TYR A O 1
ATOM 567 N N . LYS A 1 72 ? -11.617 -19.248 36.836 1.00 23.20 95 LYS A N 1
ATOM 568 C CA . LYS A 1 72 ? -10.643 -20.126 37.480 1.00 17.61 95 LYS A CA 1
ATOM 569 C C . LYS A 1 72 ? -9.345 -19.397 37.823 1.00 23.31 95 LYS A C 1
ATOM 570 O O . LYS A 1 72 ? -8.560 -19.867 38.652 1.00 24.37 95 LYS A O 1
ATOM 576 N N . LEU A 1 73 ? -9.122 -18.247 37.192 1.00 22.25 96 LEU A N 1
ATOM 577 C CA . LEU A 1 73 ? -7.918 -17.466 37.452 1.00 23.23 96 LEU A CA 1
ATOM 578 C C . LEU A 1 73 ? -8.181 -16.397 38.500 1.00 21.71 96 LEU A C 1
ATOM 579 O O . LEU A 1 73 ? -7.287 -15.621 38.852 1.00 25.01 96 LEU A O 1
ATOM 584 N N . ASN A 1 74 ? -9.419 -16.363 38.988 1.00 21.93 97 ASN A N 1
ATOM 585 C CA . ASN A 1 74 ? -9.847 -15.412 40.007 1.00 21.51 97 ASN A CA 1
ATOM 586 C C . ASN A 1 74 ? -9.730 -13.956 39.561 1.00 27.53 97 ASN A C 1
ATOM 587 O O . ASN A 1 74 ? -9.305 -13.091 40.325 1.00 29.24 97 ASN A O 1
ATOM 592 N N . ILE A 1 75 ? -10.113 -13.689 38.318 1.00 23.35 98 ILE A N 1
ATOM 593 C CA . ILE A 1 75 ? -10.064 -12.340 37.778 1.00 26.56 98 ILE A CA 1
ATOM 594 C C . ILE A 1 75 ? -11.472 -11.756 37.799 1.00 29.03 98 ILE A C 1
ATOM 595 O O . ILE A 1 75 ? -12.379 -12.292 37.163 1.00 27.76 98 ILE A O 1
ATOM 600 N N . ASN A 1 76 ? -11.659 -10.674 38.550 1.00 26.95 99 ASN A N 1
ATOM 601 C CA . ASN A 1 76 ? -12.964 -10.025 38.626 1.00 28.01 99 ASN A CA 1
ATOM 602 C C . ASN A 1 76 ? -13.142 -9.195 37.366 1.00 24.89 99 ASN A C 1
ATOM 603 O O . ASN A 1 76 ? -12.300 -8.360 37.042 1.00 24.73 99 ASN A O 1
ATOM 608 N N . TYR A 1 77 ? -14.239 -9.426 36.655 1.00 25.10 100 TYR A N 1
ATOM 609 C CA . TYR A 1 77 ? -14.476 -8.706 35.415 1.00 25.31 100 TYR A CA 1
ATOM 610 C C . TYR A 1 77 ? -15.941 -8.404 35.146 1.00 24.08 100 TYR A C 1
ATOM 611 O O . TYR A 1 77 ? -16.843 -9.008 35.729 1.00 27.21 100 TYR A O 1
ATOM 620 N N . GLN A 1 78 ? -16.150 -7.453 34.245 1.00 23.23 101 GLN A N 1
ATOM 621 C CA . GLN A 1 78 ? -17.470 -7.026 33.803 1.00 27.19 101 GLN A CA 1
ATOM 622 C C . GLN A 1 78 ? -17.359 -7.155 32.290 1.00 25.84 101 GLN A C 1
ATOM 623 O O . GLN A 1 78 ? -16.500 -6.522 31.684 1.00 26.66 101 GLN A O 1
ATOM 629 N N . LEU A 1 79 ? -18.205 -7.978 31.683 1.00 23.39 102 LEU A N 1
ATOM 630 C CA . LEU A 1 79 ? -18.136 -8.183 30.243 1.00 20.49 102 LEU A CA 1
ATOM 631 C C . LEU A 1 79 ? -19.389 -7.779 29.486 1.00 23.32 102 LEU A C 1
ATOM 632 O O . LEU A 1 79 ? -20.494 -8.223 29.810 1.00 22.69 102 LEU A O 1
ATOM 637 N N . ASN A 1 80 ? -19.199 -6.929 28.479 1.00 21.04 103 ASN A N 1
ATOM 638 C CA . ASN A 1 80 ? -20.283 -6.483 27.617 1.00 19.87 103 ASN A CA 1
ATOM 639 C C . ASN A 1 80 ? -20.072 -7.217 26.299 1.00 20.98 103 ASN A C 1
ATOM 640 O O . ASN A 1 80 ? -18.974 -7.196 25.734 1.00 21.70 103 ASN A O 1
ATOM 645 N N . GLN A 1 81 ? -21.123 -7.863 25.813 1.00 19.18 104 GLN A N 1
ATOM 646 C CA . GLN A 1 81 ? -21.030 -8.637 24.587 1.00 21.63 104 GLN A CA 1
ATOM 647 C C . GLN A 1 81 ? -22.030 -8.239 23.508 1.00 22.17 104 GLN A C 1
ATOM 648 O O . GLN A 1 81 ? -23.213 -8.034 23.780 1.00 22.15 104 GLN A O 1
ATOM 654 N N . VAL A 1 82 ? -21.539 -8.135 22.280 1.00 16.28 105 VAL A N 1
ATOM 655 C CA . VAL A 1 82 ? -22.377 -7.817 21.135 1.00 17.08 105 VAL A CA 1
ATOM 656 C C . VAL A 1 82 ? -22.021 -8.816 20.035 1.00 16.56 105 VAL A C 1
ATOM 657 O O . VAL A 1 82 ? -20.860 -8.940 19.654 1.00 17.95 105 VAL A O 1
ATOM 661 N N . PHE A 1 83 ? -23.018 -9.553 19.559 1.00 16.97 106 PHE A N 1
ATOM 662 C CA . PHE A 1 83 ? -22.819 -10.523 18.493 1.00 13.50 106 PHE A CA 1
ATOM 663 C C . PHE A 1 83 ? -23.586 -10.068 17.258 1.00 18.61 106 PHE A C 1
ATOM 664 O O . PHE A 1 83 ? -24.767 -9.717 17.341 1.00 19.47 106 PHE A O 1
ATOM 672 N N . THR A 1 84 ? -22.898 -10.061 16.121 1.00 16.01 107 THR A N 1
ATOM 673 C CA . THR A 1 84 ? -23.488 -9.669 14.850 1.00 18.37 107 THR A CA 1
ATOM 674 C C . THR A 1 84 ? -23.327 -10.827 13.872 1.00 20.11 107 THR A C 1
ATOM 675 O O . THR A 1 84 ? -22.713 -11.843 14.198 1.00 16.95 107 THR A O 1
ATOM 679 N N . ARG A 1 85 ? -23.890 -10.674 12.677 1.00 20.06 108 ARG A N 1
ATOM 680 C CA . ARG A 1 85 ? -23.765 -11.694 11.640 1.00 17.35 108 ARG A CA 1
ATOM 681 C C . ARG A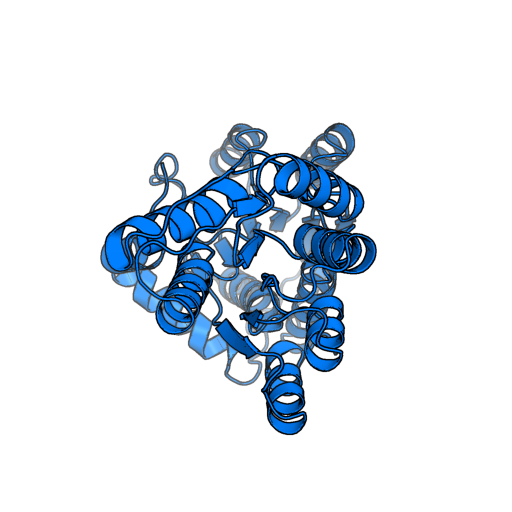 1 85 ? -22.567 -11.304 10.783 1.00 19.04 108 ARG A C 1
ATOM 682 O O . ARG A 1 85 ? -22.314 -10.118 10.560 1.00 20.18 108 ARG A O 1
ATOM 690 N N . PRO A 1 86 ? -21.801 -12.292 10.304 1.00 16.92 109 PRO A N 1
ATOM 691 C CA . PRO A 1 86 ? -20.649 -11.939 9.472 1.00 17.72 109 PRO A CA 1
ATOM 692 C C . PRO A 1 86 ? -21.113 -11.343 8.144 1.00 18.31 109 PRO A C 1
ATOM 693 O O . PRO A 1 86 ? -22.188 -11.681 7.648 1.00 22.02 109 PRO A O 1
ATOM 697 N N . ASN A 1 87 ? -20.310 -10.445 7.585 1.00 24.58 110 ASN A N 1
ATOM 698 C CA . ASN A 1 87 ? -20.638 -9.818 6.304 1.00 24.62 110 ASN A CA 1
ATOM 699 C C . ASN A 1 87 ? -21.929 -9.002 6.377 1.00 28.46 110 ASN A C 1
ATOM 700 O O . ASN A 1 87 ? -22.593 -8.789 5.365 1.00 31.27 110 ASN A O 1
ATOM 705 N N . ALA A 1 88 ? -22.286 -8.547 7.573 1.00 25.63 111 ALA A N 1
ATOM 706 C CA . ALA A 1 88 ? -23.500 -7.759 7.744 1.00 29.33 111 ALA A CA 1
ATOM 707 C C . ALA A 1 88 ? -23.459 -6.989 9.052 1.00 27.96 111 ALA A C 1
ATOM 708 O O . ALA A 1 88 ? -22.477 -7.061 9.791 1.00 31.79 111 ALA A O 1
ATOM 710 N N . ASP A 1 89 ? -24.526 -6.246 9.328 1.00 26.55 112 ASP A N 1
ATOM 711 C CA . ASP A 1 89 ? -24.618 -5.472 10.558 1.00 30.24 112 ASP A CA 1
ATOM 712 C C . ASP A 1 89 ? -23.451 -4.495 10.675 1.00 30.71 112 ASP A C 1
ATOM 713 O O . ASP A 1 89 ? -22.881 -4.321 11.752 1.00 26.90 112 ASP A O 1
ATOM 718 N N . ILE A 1 90 ? -23.100 -3.856 9.563 1.00 33.90 113 ILE A N 1
ATOM 719 C CA . ILE A 1 90 ? -21.998 -2.902 9.556 1.00 28.33 113 ILE A CA 1
ATOM 720 C C . ILE A 1 90 ? -22.242 -1.754 10.527 1.00 28.82 113 ILE A C 1
ATOM 721 O O . ILE A 1 90 ? -21.324 -1.323 11.223 1.00 28.18 113 ILE A O 1
ATOM 726 N N . LYS A 1 91 ? -23.473 -1.255 10.575 1.00 26.53 114 LYS A N 1
ATOM 727 C CA . LYS A 1 91 ? -23.784 -0.154 11.477 1.00 28.31 114 LYS A CA 1
ATOM 728 C C . LYS A 1 91 ? -23.591 -0.572 12.933 1.00 25.11 114 LYS A C 1
ATOM 729 O O . LYS A 1 91 ? -22.905 0.106 13.690 1.00 27.89 114 LYS A O 1
ATOM 735 N N . GLN A 1 92 ? -24.198 -1.688 13.320 1.00 31.93 115 GLN A N 1
ATOM 736 C CA . GLN A 1 92 ? -24.081 -2.178 14.691 1.00 28.72 115 GLN A CA 1
ATOM 737 C C . GLN A 1 92 ? -22.617 -2.366 15.079 1.00 27.28 115 GLN A C 1
ATOM 738 O O . GLN A 1 92 ? -22.190 -1.958 16.160 1.00 23.57 115 GLN A O 1
ATOM 744 N N . GLN A 1 93 ? -21.847 -2.982 14.191 1.00 24.89 116 GLN A N 1
ATOM 745 C CA . GLN A 1 93 ? -20.433 -3.214 14.455 1.00 31.48 116 GLN A CA 1
ATOM 746 C C . GLN A 1 93 ? -19.750 -1.880 14.759 1.00 22.97 116 GLN A C 1
ATOM 747 O O . GLN A 1 93 ? -19.024 -1.746 15.744 1.00 26.39 116 GLN A O 1
ATOM 753 N N . SER A 1 94 ? -20.004 -0.892 13.907 1.00 26.95 117 SER A N 1
ATOM 754 C CA . SER A 1 94 ? -19.425 0.433 14.061 1.00 25.86 117 SER A CA 1
ATOM 755 C C . SER A 1 94 ? -19.845 1.115 15.360 1.00 25.73 117 SER A C 1
ATOM 756 O O . SER A 1 94 ? -19.008 1.645 16.092 1.00 25.50 117 SER A O 1
ATOM 759 N N . LEU A 1 95 ? -21.143 1.099 15.641 1.00 23.63 118 LEU A N 1
ATOM 760 C CA . LEU A 1 95 ? -21.671 1.731 16.844 1.00 27.50 118 LEU A CA 1
ATOM 761 C C . LEU A 1 95 ? -21.198 1.029 18.117 1.00 20.15 118 LEU A C 1
ATOM 762 O O . LEU A 1 95 ? -20.909 1.679 19.119 1.00 24.85 118 LEU A O 1
ATOM 767 N N . SER A 1 96 ? -21.104 -0.297 18.072 1.00 27.02 119 SER A N 1
ATOM 768 C CA . SER A 1 96 ? -20.658 -1.055 19.240 1.00 23.98 119 SER A CA 1
ATOM 769 C C . SER A 1 96 ? -19.173 -0.839 19.533 1.00 18.61 119 SER A C 1
ATOM 770 O O . SER A 1 96 ? -18.766 -0.764 20.693 1.00 19.53 119 SER A O 1
ATOM 773 N N . LEU A 1 97 ? -18.363 -0.729 18.482 1.00 19.80 120 LEU A N 1
ATOM 774 C CA . LEU A 1 97 ? -16.934 -0.511 18.663 1.00 22.18 120 LEU A CA 1
ATOM 775 C C . LEU A 1 97 ? -16.681 0.852 19.292 1.00 20.63 120 LEU A C 1
ATOM 776 O O . LEU A 1 97 ? -15.856 0.984 20.195 1.00 25.03 120 LEU A O 1
ATOM 781 N N . MET A 1 98 ? -17.399 1.868 18.821 1.00 28.06 121 MET A N 1
ATOM 782 C CA . MET A 1 98 ? -17.242 3.211 19.364 1.00 25.97 121 MET A CA 1
ATOM 783 C C . MET A 1 98 ? -17.694 3.256 20.819 1.00 27.90 121 MET A C 1
ATOM 784 O O . MET A 1 98 ? -17.055 3.895 21.658 1.00 27.59 121 MET A O 1
ATOM 789 N N . GLU A 1 99 ? -18.794 2.570 21.112 1.00 25.41 122 GLU A N 1
ATOM 790 C CA . GLU A 1 99 ? -19.317 2.528 22.473 1.00 28.77 122 GLU A CA 1
ATOM 791 C C . GLU A 1 99 ? -18.301 1.873 23.403 1.00 30.19 122 GLU A C 1
ATOM 792 O O . GLU A 1 99 ? -18.189 2.239 24.574 1.00 31.10 122 GLU A O 1
ATOM 798 N N . ALA A 1 100 ? -17.561 0.903 22.873 1.00 29.67 123 ALA A N 1
ATOM 799 C CA . ALA A 1 100 ? -16.549 0.201 23.652 1.00 35.03 123 ALA A CA 1
ATOM 800 C C . ALA A 1 100 ? -15.479 1.174 24.141 1.00 30.10 123 ALA A C 1
ATOM 801 O O . ALA A 1 100 ? -15.016 1.083 25.279 1.00 29.04 123 ALA A O 1
ATOM 803 N N . LEU A 1 101 ? -15.086 2.104 23.276 1.00 32.04 124 LEU A N 1
ATOM 804 C CA . LEU A 1 101 ? -14.076 3.093 23.634 1.00 34.19 124 LEU A CA 1
ATOM 805 C C . LEU A 1 101 ? -14.669 4.165 24.535 1.00 31.52 124 LEU A C 1
ATOM 806 O O . LEU A 1 101 ? -13.991 4.689 25.419 1.00 34.72 124 LEU A O 1
ATOM 811 N N . LYS A 1 102 ? -15.936 4.492 24.299 1.00 33.85 125 LYS A N 1
ATOM 812 C CA . LYS A 1 102 ? -16.622 5.501 25.096 1.00 39.39 125 LYS A CA 1
ATOM 813 C C . LYS A 1 102 ? -16.696 5.055 26.551 1.00 33.64 125 LYS A C 1
ATOM 814 O O . LYS A 1 102 ? -16.574 5.869 27.467 1.00 36.31 125 LYS A O 1
ATOM 820 N N . SER A 1 103 ? -16.891 3.756 26.756 1.00 37.65 126 SER A N 1
ATOM 821 C CA . SER A 1 103 ? -16.987 3.197 28.100 1.00 35.04 126 SER A CA 1
ATOM 822 C C . SER A 1 103 ? -15.616 2.963 28.731 1.00 31.89 126 SER A C 1
ATOM 823 O O . SER A 1 103 ? -15.521 2.453 29.847 1.00 31.14 126 SER A O 1
ATOM 826 N N . LYS A 1 104 ? -14.560 3.339 28.014 1.00 27.67 127 LYS A N 1
ATOM 827 C CA . LYS A 1 104 ? -13.192 3.170 28.500 1.00 29.65 127 LYS A CA 1
ATOM 828 C C . LYS A 1 104 ? -12.904 1.745 28.954 1.00 28.69 127 LYS A C 1
ATOM 829 O O . LYS A 1 104 ? -12.436 1.522 30.071 1.00 29.61 127 LYS A O 1
ATOM 835 N N . SER A 1 105 ? -13.181 0.781 28.085 1.00 25.80 128 SER A N 1
ATOM 836 C CA . SER A 1 105 ? -12.930 -0.615 28.406 1.00 23.03 128 SER A CA 1
ATOM 837 C C . SER A 1 105 ? -11.433 -0.848 28.575 1.00 20.04 128 SER A C 1
ATOM 838 O O . SER A 1 105 ? -10.619 -0.151 27.972 1.00 26.91 128 SER A O 1
ATOM 841 N N . ASP A 1 106 ? -11.076 -1.827 29.403 1.00 21.30 129 ASP A N 1
ATOM 842 C CA . ASP A 1 106 ? -9.675 -2.167 29.628 1.00 19.95 129 ASP A CA 1
ATOM 843 C C . ASP A 1 106 ? -9.200 -3.066 28.496 1.00 22.22 129 ASP A C 1
ATOM 844 O O . ASP A 1 106 ? -8.042 -3.010 28.080 1.00 22.81 129 ASP A O 1
ATOM 849 N N . TYR A 1 107 ? -10.109 -3.900 28.009 1.00 17.84 130 TYR A N 1
ATOM 850 C CA . TYR A 1 107 ? -9.815 -4.805 26.907 1.00 15.84 130 TYR A CA 1
ATOM 851 C C . TYR A 1 107 ? -10.989 -4.796 25.946 1.00 18.89 130 TYR A C 1
ATOM 852 O O . TYR A 1 107 ? -12.151 -4.894 26.361 1.00 16.89 130 TYR A O 1
ATOM 861 N N . LEU A 1 108 ? -10.674 -4.649 24.664 1.00 17.07 131 LEU A N 1
ATOM 862 C CA . LEU A 1 108 ? -11.666 -4.631 23.598 1.00 16.58 131 LEU A CA 1
ATOM 863 C C . LEU A 1 108 ? -11.311 -5.814 22.706 1.00 16.98 131 LEU A C 1
ATOM 864 O O . LEU A 1 108 ? -10.194 -5.900 22.175 1.00 17.96 131 LEU A O 1
ATOM 869 N N . ILE A 1 109 ? -12.264 -6.721 22.543 1.00 16.80 132 ILE A N 1
ATOM 870 C CA . ILE A 1 109 ? -12.055 -7.924 21.759 1.00 13.11 132 ILE A CA 1
ATOM 871 C C . ILE A 1 109 ? -12.958 -7.967 20.539 1.00 15.19 132 ILE A C 1
ATOM 872 O O . ILE A 1 109 ? -14.174 -7.871 20.656 1.00 17.64 132 ILE A O 1
ATOM 877 N N . PHE A 1 110 ? -12.354 -8.101 19.363 1.00 13.00 133 PHE A N 1
ATOM 878 C CA . PHE A 1 110 ? -13.121 -8.178 18.133 1.00 11.34 133 PHE A CA 1
ATOM 879 C C . PHE A 1 110 ? -12.294 -8.804 17.027 1.00 13.11 133 PHE A C 1
ATOM 880 O O . PHE A 1 110 ? -11.202 -9.310 17.274 1.00 19.08 133 PHE A O 1
ATOM 888 N N . THR A 1 111 ? -12.807 -8.780 15.807 1.00 17.34 134 THR A N 1
ATOM 889 C CA . THR A 1 111 ? -12.093 -9.409 14.711 1.00 15.5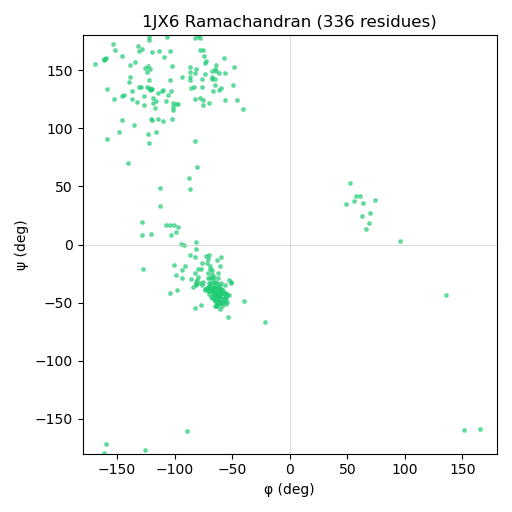4 134 THR A CA 1
ATOM 890 C C . THR A 1 111 ? -11.984 -8.486 13.510 1.00 20.86 134 THR A C 1
ATOM 891 O O . THR A 1 111 ? -12.669 -7.466 13.430 1.00 26.33 134 THR A O 1
ATOM 895 N N . LEU A 1 112 ? -11.118 -8.867 12.579 1.00 25.55 135 LEU A N 1
ATOM 896 C CA . LEU A 1 112 ? -10.908 -8.097 11.365 1.00 28.99 135 LEU A CA 1
ATOM 897 C C . LEU A 1 112 ? -10.823 -9.017 10.158 1.00 20.16 135 LEU A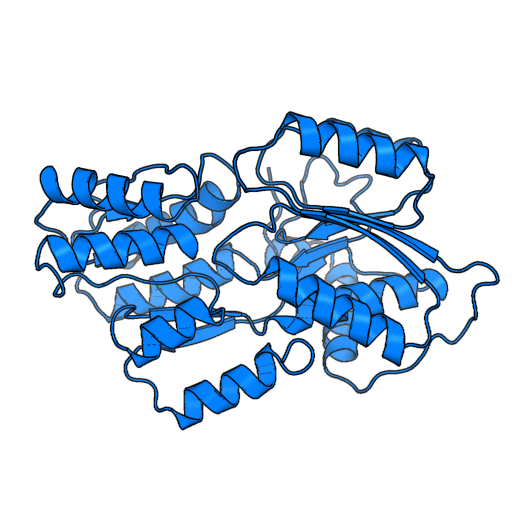 C 1
ATOM 898 O O . LEU A 1 112 ? -10.016 -9.947 10.131 1.00 24.15 135 LEU A O 1
ATOM 903 N N . ASP A 1 113 ? -11.664 -8.756 9.166 1.00 23.09 136 ASP A N 1
ATOM 904 C CA . ASP A 1 113 ? -11.662 -9.543 7.939 1.00 20.82 136 ASP A CA 1
ATOM 905 C C . ASP A 1 113 ? -11.549 -8.594 6.751 1.00 26.01 136 ASP A C 1
ATOM 906 O O . ASP A 1 113 ? -11.153 -8.990 5.656 1.00 22.07 136 ASP A O 1
ATOM 911 N N . THR A 1 114 ? -11.906 -7.336 6.984 1.00 29.04 137 THR A N 1
ATOM 912 C CA . THR A 1 114 ? -11.842 -6.305 5.959 1.00 37.64 137 THR A CA 1
ATOM 913 C C . THR A 1 114 ? -10.933 -5.191 6.473 1.00 36.95 137 THR A C 1
ATOM 914 O O . THR A 1 114 ? -10.423 -5.264 7.592 1.00 32.71 137 THR A O 1
ATOM 918 N N . THR A 1 115 ? -10.727 -4.170 5.650 1.00 37.03 138 THR A N 1
ATOM 919 C CA . THR A 1 115 ? -9.892 -3.030 6.011 1.00 33.74 138 THR A CA 1
ATOM 920 C C . THR A 1 115 ? -10.712 -2.051 6.851 1.00 26.67 138 THR A C 1
ATOM 921 O O . THR A 1 115 ? -10.177 -1.118 7.445 1.00 29.65 138 THR A O 1
ATOM 925 N N . ARG A 1 116 ? -12.016 -2.293 6.901 1.00 27.09 139 ARG A N 1
ATOM 926 C CA . ARG A 1 116 ? -12.958 -1.439 7.617 1.00 28.83 139 ARG A CA 1
ATOM 927 C C . ARG A 1 116 ? -12.562 -0.849 8.979 1.00 33.90 139 ARG A C 1
ATOM 928 O O . ARG A 1 116 ? -12.721 0.352 9.194 1.00 39.04 139 ARG A O 1
ATOM 936 N N . HIS A 1 117 ? -12.042 -1.663 9.891 1.00 27.69 140 HIS A N 1
ATOM 937 C CA . HIS A 1 117 ? -11.693 -1.154 11.219 1.00 31.31 140 HIS A CA 1
ATOM 938 C C . HIS A 1 117 ? -10.211 -0.923 11.512 1.00 29.45 140 HIS A C 1
ATOM 939 O O . HIS A 1 117 ? -9.823 -0.794 12.676 1.00 25.65 140 HIS A O 1
ATOM 946 N N . ARG A 1 118 ? -9.387 -0.857 10.471 1.00 23.61 141 ARG A N 1
ATOM 947 C CA . ARG A 1 118 ? -7.955 -0.647 10.659 1.00 19.63 141 ARG A CA 1
ATOM 948 C C . ARG A 1 118 ? -7.670 0.721 11.285 1.00 30.61 141 ARG A C 1
ATOM 949 O O . ARG A 1 118 ? -6.886 0.826 12.229 1.00 26.95 141 ARG A O 1
ATOM 957 N N . LYS A 1 119 ? -8.300 1.770 10.762 1.00 34.23 142 LYS A N 1
ATOM 958 C CA . LYS A 1 119 ? -8.079 3.106 11.307 1.00 33.11 142 LYS A CA 1
ATOM 959 C C . LYS A 1 119 ? -8.581 3.181 12.739 1.00 30.14 142 LYS A C 1
ATOM 960 O O . LYS A 1 119 ? -8.026 3.909 13.565 1.00 33.03 142 LYS A O 1
ATOM 966 N N . PHE A 1 120 ? -9.634 2.423 13.029 1.00 28.39 143 PHE A N 1
ATOM 967 C CA . PHE A 1 120 ? -10.181 2.381 14.376 1.00 29.50 143 PHE A CA 1
ATOM 968 C C . PHE A 1 120 ? -9.099 1.806 15.288 1.00 26.52 143 PHE A C 1
ATOM 969 O O . PHE A 1 120 ? -8.829 2.337 16.369 1.00 22.64 143 PHE A O 1
ATOM 977 N N . VAL A 1 121 ? -8.479 0.717 14.838 1.00 26.56 144 VAL A N 1
ATOM 978 C CA . VAL A 1 121 ? -7.420 0.060 15.598 1.00 21.08 144 VAL A CA 1
ATOM 979 C C . VAL A 1 121 ? -6.291 1.044 15.859 1.00 20.24 144 VAL A C 1
ATOM 980 O O . VAL A 1 121 ? -5.818 1.182 16.987 1.00 22.27 144 VAL A O 1
ATOM 984 N N . GLU A 1 122 ? -5.868 1.737 14.807 1.00 26.16 145 GLU A N 1
ATOM 985 C CA . GLU A 1 122 ? -4.793 2.713 14.927 1.00 27.57 145 GLU A CA 1
ATOM 986 C C . GLU A 1 122 ? -5.129 3.750 15.994 1.00 23.00 145 GLU A C 1
ATOM 987 O O . GLU A 1 122 ? -4.271 4.137 16.786 1.00 24.02 145 GLU A O 1
ATOM 993 N N . HIS A 1 123 ? -6.380 4.195 16.016 1.00 27.53 146 HIS A N 1
ATOM 994 C CA . HIS A 1 123 ? -6.811 5.186 16.998 1.00 28.45 146 HIS A CA 1
ATOM 995 C C . HIS A 1 123 ? -6.662 4.657 18.422 1.00 30.82 146 HIS A C 1
ATOM 996 O O . HIS A 1 123 ? -6.177 5.361 19.308 1.00 30.33 146 HIS A O 1
ATOM 1003 N N . VAL A 1 124 ? -7.085 3.416 18.635 1.00 26.36 147 VAL A N 1
ATOM 1004 C CA . VAL A 1 124 ? -7.000 2.787 19.948 1.00 28.68 147 VAL A CA 1
ATOM 1005 C C . VAL A 1 124 ? -5.547 2.681 20.392 1.00 25.63 147 VAL A C 1
ATOM 1006 O O . VAL A 1 124 ? -5.194 3.053 21.513 1.00 30.06 147 VAL A O 1
ATOM 1010 N N . LEU A 1 125 ? -4.706 2.176 19.496 1.00 24.96 148 LEU A N 1
ATOM 1011 C CA . LEU A 1 125 ? -3.291 1.996 19.785 1.00 22.36 148 LEU A CA 1
ATOM 1012 C C . LEU A 1 125 ? -2.551 3.294 20.102 1.00 23.21 148 LEU A C 1
ATOM 1013 O O . LEU A 1 125 ? -1.785 3.359 21.065 1.00 25.14 148 LEU A O 1
ATOM 1018 N N . ASP A 1 126 ? -2.792 4.331 19.308 1.00 30.04 149 ASP A N 1
ATOM 1019 C CA . ASP A 1 126 ? -2.094 5.597 19.503 1.00 31.04 149 ASP A CA 1
ATOM 1020 C C . ASP A 1 126 ? -2.607 6.550 20.577 1.00 32.64 149 ASP A C 1
ATOM 1021 O O . ASP A 1 126 ? -1.812 7.231 21.223 1.00 31.78 149 ASP A O 1
ATOM 1026 N N . SER A 1 127 ? -3.918 6.605 20.784 1.00 31.26 150 SER A N 1
ATOM 1027 C CA . SER A 1 127 ? -4.448 7.559 21.753 1.00 32.41 150 SER A CA 1
ATOM 1028 C C . SER A 1 127 ? -5.255 7.053 22.947 1.00 29.72 150 SER A C 1
ATOM 1029 O O . SER A 1 127 ? -5.834 7.860 23.675 1.00 28.94 150 SER A O 1
ATOM 1032 N N . THR A 1 128 ? -5.304 5.745 23.171 1.00 27.55 151 THR A N 1
ATOM 1033 C CA . THR A 1 128 ? -6.074 5.245 24.307 1.00 30.47 151 THR A CA 1
ATOM 1034 C C . THR A 1 128 ? -5.299 4.244 25.149 1.00 31.69 151 THR A C 1
ATOM 1035 O O . THR A 1 128 ? -4.214 3.806 24.771 1.00 26.93 151 THR A O 1
ATOM 1039 N N . ASN A 1 129 ? -5.874 3.891 26.296 1.00 36.03 152 ASN A N 1
ATOM 1040 C CA . ASN A 1 129 ? -5.264 2.932 27.207 1.00 39.43 152 ASN A CA 1
ATOM 1041 C C . ASN A 1 129 ? -5.965 1.579 27.085 1.00 38.56 152 ASN A C 1
ATOM 1042 O O . ASN A 1 129 ? -5.717 0.666 27.872 1.00 38.39 152 ASN A O 1
ATOM 1047 N N . THR A 1 130 ? -6.845 1.460 26.095 1.00 30.68 153 THR A N 1
ATOM 1048 C CA . THR A 1 130 ? -7.579 0.221 25.865 1.00 27.53 153 THR A CA 1
ATOM 1049 C C . THR A 1 130 ? -6.727 -0.769 25.076 1.00 28.36 153 THR A C 1
ATOM 1050 O O . THR A 1 130 ? -6.225 -0.447 24.001 1.00 29.97 153 THR A O 1
ATOM 1054 N N . LYS A 1 131 ? -6.562 -1.972 25.615 1.00 24.40 154 LYS A N 1
ATOM 1055 C CA . LYS A 1 131 ? -5.778 -2.997 24.938 1.00 23.02 154 LYS A CA 1
ATOM 1056 C C . LYS A 1 131 ? -6.681 -3.767 23.976 1.00 20.27 154 LYS A C 1
ATOM 1057 O O . LYS A 1 131 ? -7.858 -3.996 24.264 1.00 23.07 154 LYS A O 1
ATOM 1063 N N . LEU A 1 132 ? -6.127 -4.163 22.834 1.00 18.01 155 LEU A N 1
ATOM 1064 C CA . LEU A 1 132 ? -6.896 -4.855 21.804 1.00 17.01 155 LEU A CA 1
ATOM 1065 C C . LEU A 1 132 ? -6.543 -6.316 21.589 1.00 21.32 155 LEU A C 1
ATOM 1066 O O . LEU A 1 132 ? -5.371 -6.667 21.458 1.00 19.44 155 LEU A O 1
ATOM 1071 N N . ILE A 1 133 ? -7.571 -7.158 21.549 1.00 16.99 156 ILE A N 1
ATOM 1072 C CA . ILE A 1 133 ? -7.396 -8.579 21.284 1.00 15.27 156 ILE A CA 1
ATOM 1073 C C . ILE A 1 133 ? -8.145 -8.843 19.983 1.00 14.39 156 ILE A C 1
ATOM 1074 O O . ILE A 1 133 ? -9.363 -8.639 19.899 1.00 15.67 156 ILE A O 1
ATOM 1079 N N . LEU A 1 134 ? -7.416 -9.267 18.959 1.00 14.22 157 LEU A N 1
ATOM 1080 C CA . LEU A 1 134 ? -8.030 -9.548 17.673 1.00 13.11 157 LEU A CA 1
ATOM 1081 C C . LEU A 1 134 ? -8.183 -11.048 17.497 1.00 17.51 157 LEU A C 1
ATOM 1082 O O . LEU A 1 134 ? -7.215 -11.780 17.295 1.00 17.11 157 LEU A O 1
ATOM 1087 N N . GLN A 1 135 ? -9.428 -11.494 17.589 1.00 15.96 158 GLN A N 1
ATOM 1088 C CA . GLN A 1 135 ? -9.757 -12.901 17.474 1.00 14.72 158 GLN A CA 1
ATOM 1089 C C . GLN A 1 135 ? -9.865 -13.371 16.025 1.00 14.75 158 GLN A C 1
ATOM 1090 O O . GLN A 1 135 ? -10.274 -12.616 15.144 1.00 14.08 158 GLN A O 1
ATOM 1096 N N . ASN A 1 136 ? -9.492 -14.630 15.800 1.00 12.59 159 ASN A N 1
ATOM 1097 C CA . ASN A 1 136 ? -9.548 -15.279 14.489 1.00 13.19 159 ASN A CA 1
ATOM 1098 C C . ASN A 1 136 ? -8.535 -14.749 13.466 1.00 12.01 159 ASN A C 1
ATOM 1099 O O . ASN A 1 136 ? -8.771 -14.803 12.262 1.00 13.88 159 ASN A O 1
ATOM 1104 N N . ILE A 1 137 ? -7.419 -14.233 13.965 1.00 15.33 160 ILE A N 1
ATOM 1105 C CA . ILE A 1 137 ? -6.333 -13.739 13.117 1.00 18.06 160 ILE A CA 1
ATOM 1106 C C . ILE A 1 137 ? -5.032 -14.045 13.853 1.00 13.96 160 ILE A C 1
ATOM 1107 O O . ILE A 1 137 ? -4.884 -13.702 15.022 1.00 15.64 160 ILE A O 1
ATOM 1112 N N . THR A 1 138 ? -4.099 -14.705 13.169 1.00 13.57 161 THR A N 1
ATOM 1113 C CA . THR A 1 138 ? -2.821 -15.076 13.770 1.00 13.62 161 THR A CA 1
ATOM 1114 C C . THR A 1 138 ? -1.664 -14.609 12.898 1.00 17.43 161 THR A C 1
ATOM 1115 O O . THR A 1 138 ? -0.536 -15.098 13.020 1.00 18.31 161 THR A O 1
ATOM 1119 N N . THR A 1 139 ? -1.953 -13.651 12.029 1.00 15.54 162 THR A N 1
ATOM 1120 C CA . THR A 1 139 ? -0.963 -13.121 11.097 1.00 13.43 162 THR A CA 1
ATOM 1121 C C . THR A 1 139 ? -0.843 -11.607 11.286 1.00 16.72 162 THR A C 1
ATOM 1122 O O . THR A 1 139 ? -1.614 -10.839 10.715 1.00 15.06 162 THR A O 1
ATOM 1126 N N . PRO A 1 140 ? 0.133 -11.163 12.097 1.00 16.45 163 PRO A N 1
ATOM 1127 C CA . PRO A 1 140 ? 0.321 -9.729 12.350 1.00 15.92 163 PRO A CA 1
ATOM 1128 C C . PRO A 1 140 ? 0.372 -8.843 11.106 1.00 21.74 163 PRO A C 1
ATOM 1129 O O . PRO A 1 140 ? 1.001 -9.182 10.102 1.00 19.48 163 PRO A O 1
ATOM 1133 N N . VAL A 1 141 ? -0.311 -7.705 11.189 1.00 17.67 164 VAL A N 1
ATOM 1134 C CA . VAL A 1 141 ? -0.362 -6.740 10.099 1.00 18.87 164 VAL A CA 1
ATOM 1135 C C . VAL A 1 141 ? 0.971 -5.992 10.064 1.00 22.07 164 VAL A C 1
ATOM 1136 O O . VAL A 1 141 ? 1.343 -5.341 11.039 1.00 20.17 164 VAL A O 1
ATOM 1140 N N . ARG A 1 142 ? 1.685 -6.094 8.945 1.00 22.66 165 ARG A N 1
ATOM 1141 C CA . ARG A 1 142 ? 2.988 -5.446 8.801 1.00 21.67 165 ARG A CA 1
ATOM 1142 C C . ARG A 1 142 ? 2.961 -3.937 9.032 1.00 27.49 165 ARG A C 1
ATOM 1143 O O . ARG A 1 142 ? 3.841 -3.398 9.702 1.00 24.62 165 ARG A O 1
ATOM 1151 N N . GLU A 1 143 ? 1.957 -3.252 8.497 1.00 23.06 166 GLU A N 1
ATOM 1152 C CA . GLU A 1 143 ? 1.896 -1.805 8.677 1.00 29.19 166 GLU A CA 1
ATOM 1153 C C . GLU A 1 143 ? 1.817 -1.366 10.136 1.00 24.51 166 GLU A C 1
ATOM 1154 O O . GLU A 1 143 ? 1.972 -0.184 10.434 1.00 23.78 166 GLU A O 1
ATOM 1160 N N . TRP A 1 144 ? 1.584 -2.307 11.048 1.00 24.37 167 TRP A N 1
ATOM 1161 C CA . TRP A 1 144 ? 1.514 -1.973 12.468 1.00 19.89 167 TRP A CA 1
ATOM 1162 C C . TRP A 1 144 ? 2.741 -2.458 13.246 1.00 18.79 167 TRP A C 1
ATOM 1163 O O . TRP A 1 144 ? 2.711 -2.532 14.470 1.00 21.00 167 TRP A O 1
ATOM 1174 N N . ASP A 1 145 ? 3.820 -2.778 12.536 1.00 21.78 168 ASP A N 1
ATOM 1175 C CA . ASP A 1 145 ? 5.037 -3.268 13.180 1.00 21.94 168 ASP A CA 1
ATOM 1176 C C . ASP A 1 145 ? 5.582 -2.403 14.315 1.00 20.18 168 ASP A C 1
ATOM 1177 O O . ASP A 1 145 ? 6.191 -2.920 15.249 1.00 25.98 168 ASP A O 1
ATOM 1182 N N . LYS A 1 146 ? 5.368 -1.092 14.243 1.00 24.00 169 LYS A N 1
ATOM 1183 C CA . LYS A 1 146 ? 5.876 -0.200 15.278 1.00 25.13 169 LYS A CA 1
ATOM 1184 C C . LYS A 1 146 ? 5.035 -0.228 16.546 1.00 26.05 169 LYS A C 1
ATOM 1185 O O . LYS A 1 146 ? 5.502 0.142 17.626 1.00 23.48 169 LYS A O 1
ATOM 1191 N N . HIS A 1 147 ? 3.793 -0.675 16.409 1.00 23.54 170 HIS A N 1
ATOM 1192 C CA . HIS A 1 147 ? 2.886 -0.769 17.542 1.00 27.48 170 HIS A CA 1
ATOM 1193 C C . HIS A 1 147 ? 1.788 -1.767 17.200 1.00 23.50 170 HIS A C 1
ATOM 1194 O O . HIS A 1 147 ? 0.756 -1.410 16.631 1.00 25.02 170 HIS A O 1
ATOM 1201 N N . GLN A 1 148 ? 2.039 -3.025 17.543 1.00 23.46 171 GLN A N 1
ATOM 1202 C CA . GLN A 1 148 ? 1.100 -4.106 17.284 1.00 20.96 171 GLN A CA 1
ATOM 1203 C C . GLN A 1 148 ? 0.084 -4.238 18.407 1.00 21.51 171 GLN A C 1
ATOM 1204 O O . GLN A 1 148 ? 0.353 -3.870 19.553 1.00 24.89 171 GLN A O 1
ATOM 1210 N N . PRO A 1 149 ? -1.109 -4.751 18.084 1.00 18.40 172 PRO A N 1
ATOM 1211 C CA . PRO A 1 149 ? -2.157 -4.936 19.091 1.00 21.86 172 PRO A CA 1
ATOM 1212 C C . PRO A 1 149 ? -1.660 -5.818 20.239 1.00 24.75 172 PRO A C 1
ATOM 1213 O O . PRO A 1 149 ? -0.684 -6.561 20.096 1.00 23.73 172 PRO A O 1
ATOM 1217 N N . PHE A 1 150 ? -2.342 -5.727 21.374 1.00 17.97 173 PHE A N 1
ATOM 1218 C CA . PHE A 1 150 ? -2.013 -6.506 22.560 1.00 17.62 173 PHE A CA 1
ATOM 1219 C C . PHE A 1 150 ? -1.934 -7.998 22.226 1.00 17.83 173 PHE A C 1
ATOM 1220 O O . PHE A 1 150 ? -1.015 -8.695 22.663 1.00 18.90 173 PHE A O 1
ATOM 1228 N N . LEU A 1 151 ? -2.892 -8.495 21.448 1.00 16.34 174 LEU A N 1
ATOM 1229 C CA . LEU A 1 151 ? -2.876 -9.912 21.100 1.00 18.23 174 LEU A CA 1
ATOM 1230 C C . LEU A 1 151 ? -3.657 -10.301 19.855 1.00 15.55 174 LEU A C 1
ATOM 1231 O O . LEU A 1 151 ? -4.789 -9.855 19.659 1.00 15.36 174 LEU A O 1
ATOM 1236 N N . TYR A 1 152 ? -3.033 -11.118 19.010 1.00 17.43 175 TYR A N 1
ATOM 1237 C CA . TYR A 1 152 ? -3.679 -11.671 17.822 1.00 16.40 175 TYR A CA 1
ATOM 1238 C C . TYR A 1 152 ? -3.852 -13.117 18.271 1.00 14.21 175 TYR A C 1
ATOM 1239 O O . TYR A 1 152 ? -2.875 -13.768 18.651 1.00 16.16 175 TYR A O 1
ATOM 1248 N N . VAL A 1 153 ? -5.078 -13.621 18.249 1.00 12.62 176 VAL A N 1
ATOM 1249 C CA . VAL A 1 153 ? -5.313 -14.983 18.696 1.00 14.02 176 VAL A CA 1
ATOM 1250 C C . VAL A 1 153 ? -6.300 -15.732 17.809 1.00 13.57 176 VAL A C 1
ATOM 1251 O O . VAL A 1 153 ? -7.249 -15.154 17.284 1.00 14.26 176 VAL A O 1
ATOM 1255 N N . GLY A 1 154 ? -6.053 -17.024 17.627 1.00 12.53 177 GLY A N 1
ATOM 1256 C CA . GLY A 1 154 ? -6.943 -17.839 16.821 1.00 15.60 177 GLY A CA 1
ATOM 1257 C C . GLY A 1 154 ? -6.308 -19.165 16.443 1.00 11.86 177 GLY A C 1
ATOM 1258 O O . GLY A 1 154 ? -5.385 -19.633 17.108 1.00 13.58 177 GLY A O 1
ATOM 1259 N N . PHE A 1 155 ? -6.828 -19.781 15.386 1.00 12.30 178 PHE A N 1
ATOM 1260 C CA . PHE A 1 155 ? -6.288 -21.033 14.873 1.00 13.89 178 PHE A CA 1
ATOM 1261 C C . PHE A 1 155 ? -5.879 -20.686 13.448 1.00 14.22 178 PHE A C 1
ATOM 1262 O O . PHE A 1 155 ? -6.725 -20.481 12.575 1.00 14.66 178 PHE A O 1
ATOM 1270 N N . ASP A 1 156 ? -4.567 -20.593 13.239 1.00 13.82 179 ASP A N 1
ATOM 1271 C CA . ASP A 1 156 ? -4.006 -20.191 11.956 1.00 13.23 179 ASP A CA 1
ATOM 1272 C C . ASP A 1 156 ? -4.668 -20.760 10.715 1.00 13.52 179 ASP A C 1
ATOM 1273 O O . ASP A 1 156 ? -4.634 -21.961 10.470 1.00 15.48 179 ASP A O 1
ATOM 1278 N N . HIS A 1 157 ? -5.234 -19.864 9.913 1.00 12.01 180 HIS A N 1
ATOM 1279 C CA . HIS A 1 157 ? -5.930 -20.234 8.694 1.00 12.81 180 HIS A CA 1
ATOM 1280 C C . HIS A 1 157 ? -5.049 -20.936 7.665 1.00 15.18 180 HIS A C 1
ATOM 1281 O O . HIS A 1 157 ? -5.476 -21.909 7.043 1.00 14.45 180 HIS A O 1
ATOM 1288 N N . ALA A 1 158 ? -3.828 -20.441 7.479 1.00 15.09 181 ALA A N 1
ATOM 1289 C CA . ALA A 1 158 ? -2.919 -21.042 6.506 1.00 16.49 181 ALA A CA 1
ATOM 1290 C C . ALA A 1 158 ? -2.597 -22.489 6.870 1.00 17.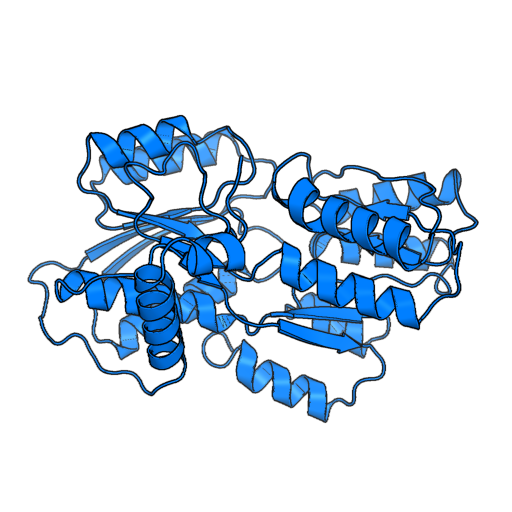16 181 ALA A C 1
ATOM 1291 O O . ALA A 1 158 ? -2.598 -23.364 6.008 1.00 16.93 181 ALA A O 1
ATOM 1293 N N . GLU A 1 159 ? -2.312 -22.729 8.146 1.00 15.97 182 GLU A N 1
ATOM 1294 C CA . GLU A 1 159 ? -2.004 -24.075 8.618 1.00 15.93 182 GLU A CA 1
ATOM 1295 C C . GLU A 1 159 ? -3.190 -25.010 8.406 1.00 18.10 182 GLU A C 1
ATOM 1296 O O . GLU A 1 159 ? -3.038 -26.090 7.837 1.00 17.86 182 GLU A O 1
ATOM 1302 N N . GLY A 1 160 ? -4.372 -24.594 8.855 1.00 16.43 183 GLY A N 1
ATOM 1303 C CA . GLY A 1 160 ? -5.547 -25.434 8.688 1.00 14.07 183 GLY A CA 1
ATOM 1304 C C . GLY A 1 160 ? -5.815 -25.765 7.235 1.00 16.61 183 GLY A C 1
ATOM 1305 O O . GLY A 1 160 ? -6.153 -26.899 6.894 1.00 18.50 183 GLY A O 1
ATOM 1306 N N . SER A 1 161 ? -5.661 -24.767 6.370 1.00 12.86 184 SER A N 1
ATOM 1307 C CA . SER A 1 161 ? -5.888 -24.945 4.952 1.00 16.79 184 SER A CA 1
ATOM 1308 C C . SER A 1 161 ? -4.791 -25.813 4.335 1.00 13.71 184 SER A C 1
ATOM 1309 O O . SER A 1 161 ? -5.050 -26.569 3.395 1.00 18.29 184 SER A O 1
ATOM 1312 N N . ARG A 1 162 ? -3.569 -25.719 4.854 1.00 17.01 185 ARG A N 1
ATOM 1313 C CA . ARG A 1 162 ? -2.497 -26.553 4.314 1.00 21.78 185 ARG A CA 1
ATOM 1314 C C . ARG A 1 162 ? -2.766 -28.008 4.672 1.00 20.69 185 ARG A C 1
ATOM 1315 O O . ARG A 1 162 ? -2.527 -28.914 3.869 1.00 17.12 185 ARG A O 1
ATOM 1323 N N . GLU A 1 163 ? -3.274 -28.232 5.879 1.00 15.58 186 GLU A N 1
ATOM 1324 C CA . GLU A 1 163 ? -3.572 -29.588 6.319 1.00 17.12 186 GLU A CA 1
ATOM 1325 C C . GLU A 1 163 ? -4.655 -30.184 5.435 1.00 18.12 186 GLU A C 1
ATOM 1326 O O . GLU A 1 163 ? -4.562 -31.340 5.024 1.00 19.52 186 GLU A O 1
ATOM 1332 N N . LEU A 1 164 ? -5.685 -29.400 5.129 1.00 18.59 187 LEU A N 1
ATOM 1333 C CA . LEU A 1 164 ? -6.744 -29.896 4.265 1.00 16.93 187 LEU A CA 1
ATOM 1334 C C . LEU A 1 164 ? -6.220 -30.168 2.861 1.00 18.44 187 LEU A C 1
ATOM 1335 O O . LEU A 1 164 ? -6.569 -31.174 2.249 1.00 23.02 187 LEU A O 1
ATOM 1340 N N . ALA A 1 165 ? -5.374 -29.274 2.359 1.00 15.89 188 ALA A N 1
ATOM 1341 C CA . ALA A 1 165 ? -4.807 -29.424 1.023 1.00 17.53 188 ALA A CA 1
ATOM 1342 C C . ALA A 1 165 ? -3.983 -30.699 0.906 1.00 21.63 188 ALA A C 1
ATOM 1343 O O . ALA A 1 165 ? -4.021 -31.383 -0.113 1.00 21.83 188 ALA A O 1
ATOM 1345 N N . THR A 1 166 ? -3.236 -31.012 1.955 1.00 18.41 189 THR A N 1
ATOM 1346 C CA . THR A 1 166 ? -2.413 -32.212 1.954 1.00 19.12 189 THR A CA 1
ATOM 1347 C C . THR A 1 166 ? -3.306 -33.438 1.876 1.00 23.60 189 THR A C 1
ATOM 1348 O O . THR A 1 166 ? -3.009 -34.393 1.155 1.00 22.70 189 THR A O 1
ATOM 1352 N N . GLU A 1 167 ? -4.414 -33.397 2.607 1.00 19.53 190 GLU A N 1
ATOM 1353 C CA . GLU A 1 167 ? -5.346 -34.517 2.622 1.00 17.90 190 GLU A CA 1
ATOM 1354 C C . GLU A 1 167 ? -5.978 -34.732 1.248 1.00 23.63 190 GLU A C 1
ATOM 1355 O O . GLU A 1 167 ? -5.945 -35.841 0.721 1.00 22.32 190 GLU A O 1
ATOM 1361 N N . PHE A 1 168 ? -6.553 -33.685 0.659 1.00 17.94 191 PHE A N 1
ATOM 1362 C CA . PHE A 1 168 ? -7.150 -33.837 -0.662 1.00 20.70 191 PHE A CA 1
ATOM 1363 C C . PHE A 1 168 ? -6.091 -34.282 -1.668 1.00 20.08 191 PHE A C 1
ATOM 1364 O O . PHE A 1 168 ? -6.387 -35.019 -2.608 1.00 21.64 191 PHE A O 1
ATOM 1372 N N . GLY A 1 169 ? -4.858 -33.830 -1.462 1.00 24.57 192 GLY A N 1
ATOM 1373 C CA . GLY A 1 169 ? -3.773 -34.196 -2.355 1.00 24.68 192 GLY A CA 1
ATOM 1374 C C . GLY A 1 169 ? -3.523 -35.693 -2.352 1.00 29.36 192 GLY A C 1
ATOM 1375 O O . GLY A 1 169 ? -3.074 -36.253 -3.349 1.00 33.55 192 GLY A O 1
ATOM 1376 N N . LYS A 1 170 ? -3.814 -36.342 -1.230 1.00 23.03 193 LYS A N 1
ATOM 1377 C CA . LYS A 1 170 ? -3.618 -37.783 -1.108 1.00 32.95 193 LYS A CA 1
ATOM 1378 C C . LYS A 1 170 ? -4.863 -38.574 -1.504 1.00 31.59 193 LYS A C 1
ATOM 1379 O O . LYS A 1 170 ? -4.783 -39.768 -1.800 1.00 32.20 193 LYS A O 1
ATOM 1385 N N . PHE A 1 171 ? -6.009 -37.904 -1.520 1.00 27.22 194 PHE A N 1
ATOM 1386 C CA . PHE A 1 171 ? -7.272 -38.548 -1.870 1.00 25.28 194 PHE A CA 1
ATOM 1387 C C . PHE A 1 171 ? -7.533 -38.586 -3.370 1.00 24.24 194 PHE A C 1
ATOM 1388 O O . PHE A 1 171 ? -8.205 -39.493 -3.860 1.00 28.73 194 PHE A O 1
ATOM 1396 N N . PHE A 1 172 ? -7.016 -37.598 -4.096 1.00 22.39 195 PHE A N 1
ATOM 1397 C CA . PHE A 1 172 ? -7.237 -37.526 -5.536 1.00 23.55 195 PHE A CA 1
ATOM 1398 C C . PHE A 1 172 ? -5.956 -37.488 -6.361 1.00 21.36 195 PHE A C 1
ATOM 1399 O O . PHE A 1 172 ? -4.914 -37.043 -5.889 1.00 23.64 195 PHE A O 1
ATOM 1407 N N . PRO A 1 173 ? -6.028 -37.959 -7.616 1.00 23.11 196 PRO A N 1
ATOM 1408 C CA . PRO A 1 173 ? -4.886 -37.992 -8.536 1.00 23.90 196 PRO A CA 1
ATOM 1409 C C . PRO A 1 173 ? -4.587 -36.622 -9.140 1.00 26.64 196 PRO A C 1
ATOM 1410 O O . PRO A 1 173 ? -5.400 -35.704 -9.041 1.00 24.83 196 PRO A O 1
ATOM 1414 N N . LYS A 1 174 ? -3.424 -36.490 -9.771 1.00 19.78 197 LYS A N 1
ATOM 1415 C CA . LYS A 1 174 ? -3.037 -35.229 -10.390 1.00 21.40 197 LYS A CA 1
ATOM 1416 C C . LYS A 1 174 ? -4.097 -34.778 -11.397 1.00 21.00 197 LYS A C 1
ATOM 1417 O O . LYS A 1 174 ? -4.748 -35.602 -12.046 1.00 24.23 197 LYS A O 1
ATOM 1423 N N . HIS A 1 175 ? -4.255 -33.463 -11.527 1.00 20.67 198 HIS A N 1
ATOM 1424 C CA . HIS A 1 175 ? -5.208 -32.868 -12.458 1.00 21.14 198 HIS A CA 1
ATOM 1425 C C . HIS A 1 175 ? -6.684 -33.068 -12.115 1.00 19.00 198 HIS A C 1
ATOM 1426 O O . HIS A 1 175 ? -7.547 -32.915 -12.973 1.00 21.53 198 HIS A O 1
ATOM 1433 N N . THR A 1 176 ? -6.971 -33.405 -10.862 1.00 21.58 199 THR A N 1
ATOM 1434 C CA . THR A 1 176 ? -8.354 -33.588 -10.426 1.00 22.81 199 THR A CA 1
ATOM 1435 C C . THR A 1 176 ? -9.088 -32.248 -10.515 1.00 22.54 199 THR A C 1
ATOM 1436 O O . THR A 1 176 ? -8.533 -31.205 -10.153 1.00 21.75 199 THR A O 1
ATOM 1440 N N . TYR A 1 177 ? -10.322 -32.285 -11.015 1.00 22.11 200 TYR A N 1
ATOM 1441 C CA . TYR A 1 177 ? -11.151 -31.082 -11.154 1.00 18.46 200 TYR A CA 1
ATOM 1442 C C . TYR A 1 177 ? -11.840 -30.759 -9.832 1.00 20.64 200 TYR A C 1
ATOM 1443 O O . TYR A 1 177 ? -12.371 -31.650 -9.163 1.00 21.77 200 TYR A O 1
ATOM 1452 N N . TYR A 1 178 ? -11.836 -29.485 -9.458 1.00 17.19 201 TYR A N 1
ATOM 1453 C CA . TYR A 1 178 ? -12.485 -29.072 -8.217 1.00 15.94 201 TYR A CA 1
ATOM 1454 C C . TYR A 1 178 ? -12.968 -27.637 -8.311 1.00 18.20 201 TYR A C 1
ATOM 1455 O O . TYR A 1 178 ? -12.602 -26.905 -9.225 1.00 22.01 201 TYR A O 1
ATOM 1464 N N . SER A 1 179 ? -13.799 -27.246 -7.354 1.00 18.69 202 SER A N 1
ATOM 1465 C CA . SER A 1 179 ? -14.323 -25.890 -7.290 1.00 18.00 202 SER A CA 1
ATOM 1466 C C . SER A 1 179 ? -14.211 -25.426 -5.850 1.00 17.48 202 SER A C 1
ATOM 1467 O O . SER A 1 179 ? -14.150 -26.239 -4.928 1.00 18.40 202 SER A O 1
ATOM 1470 N N . VAL A 1 180 ? -14.192 -24.113 -5.663 1.00 16.27 203 VAL A N 1
ATOM 1471 C CA . VAL A 1 180 ? -14.056 -23.529 -4.340 1.00 16.11 203 VAL A CA 1
ATOM 1472 C C . VAL A 1 180 ? -15.202 -22.595 -3.972 1.00 15.85 203 VAL A C 1
ATOM 1473 O O . VAL A 1 180 ? -15.713 -21.853 -4.814 1.00 16.15 203 VAL A O 1
ATOM 1477 N N . LEU A 1 181 ? -15.614 -22.660 -2.708 1.00 15.20 204 LEU A N 1
ATOM 1478 C CA . LEU A 1 181 ? -16.641 -21.765 -2.192 1.00 14.55 204 LEU A CA 1
ATOM 1479 C C . LEU A 1 181 ? -15.909 -20.915 -1.158 1.00 15.72 204 LEU A C 1
ATOM 1480 O O . LEU A 1 181 ? -15.519 -21.401 -0.094 1.00 14.19 204 LEU A O 1
ATOM 1485 N N . TYR A 1 182 ? -15.689 -19.652 -1.497 1.00 11.91 205 TYR A N 1
ATOM 1486 C CA . TYR A 1 182 ? -15.002 -18.724 -0.617 1.00 12.25 205 TYR A CA 1
ATOM 1487 C C . TYR A 1 182 ? -15.945 -18.231 0.477 1.00 14.45 205 TYR A C 1
ATOM 1488 O O . TYR A 1 182 ? -17.121 -18.583 0.517 1.00 14.10 205 TYR A O 1
ATOM 1497 N N . PHE A 1 183 ? -15.387 -17.409 1.355 1.00 15.91 206 PHE A N 1
ATOM 1498 C CA . PHE A 1 183 ? -16.139 -16.762 2.427 1.00 15.11 206 PHE A CA 1
ATOM 1499 C C . PHE A 1 183 ? -16.567 -15.495 1.678 1.00 17.76 206 PHE A C 1
ATOM 1500 O O . PHE A 1 183 ? -16.582 -15.487 0.441 1.00 15.13 206 PHE A O 1
ATOM 1508 N N . SER A 1 184 ? -16.935 -14.440 2.392 1.00 17.68 207 SER A N 1
ATOM 1509 C CA . SER A 1 184 ? -17.257 -13.196 1.706 1.00 16.62 207 SER A CA 1
ATOM 1510 C C . SER A 1 184 ? -15.873 -12.660 1.323 1.00 20.63 207 SER A C 1
ATOM 1511 O O . SER A 1 184 ? -14.856 -13.175 1.800 1.00 19.16 207 SER A O 1
ATOM 1514 N N . GLU A 1 185 ? -15.806 -11.655 0.456 1.00 18.70 208 GLU A N 1
ATOM 1515 C CA . GLU A 1 185 ? -14.508 -11.127 0.059 1.00 18.24 208 GLU A CA 1
ATOM 1516 C C . GLU A 1 185 ? -13.751 -10.570 1.257 1.00 19.21 208 GLU A C 1
ATOM 1517 O O . GLU A 1 185 ? -14.309 -9.830 2.072 1.00 26.49 208 GLU A O 1
ATOM 1523 N N . GLY A 1 186 ? -12.480 -10.937 1.366 1.00 19.32 209 GLY A N 1
ATOM 1524 C CA . GLY A 1 186 ? -11.678 -10.467 2.477 1.00 16.34 209 GLY A CA 1
ATOM 1525 C C . GLY A 1 186 ? -10.553 -11.393 2.907 1.00 17.85 209 GLY A C 1
ATOM 1526 O O . GLY A 1 186 ? -10.118 -12.265 2.160 1.00 18.94 209 GLY A O 1
ATOM 1527 N N . TYR A 1 187 ? -10.098 -11.193 4.140 1.00 13.51 210 TYR A N 1
ATOM 1528 C CA . TYR A 1 187 ? -8.997 -11.947 4.730 1.00 13.39 210 TYR A CA 1
ATOM 1529 C C . TYR A 1 187 ? -9.229 -13.459 4.813 1.00 15.54 210 TYR A C 1
ATOM 1530 O O . TYR A 1 187 ? -8.380 -14.244 4.396 1.00 15.40 210 TYR A O 1
ATOM 1539 N N . ILE A 1 188 ? -10.368 -13.869 5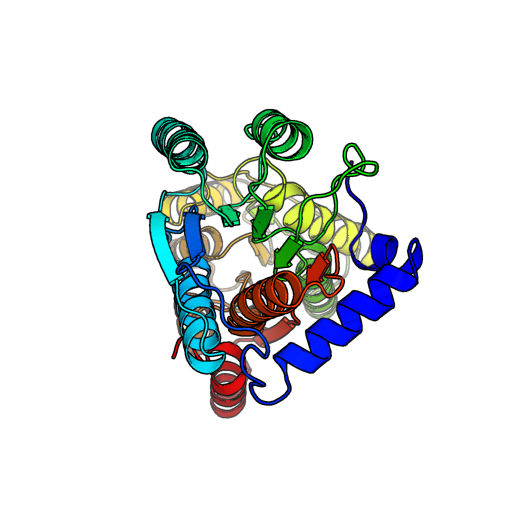.360 1.00 14.85 211 ILE A N 1
ATOM 1540 C CA . I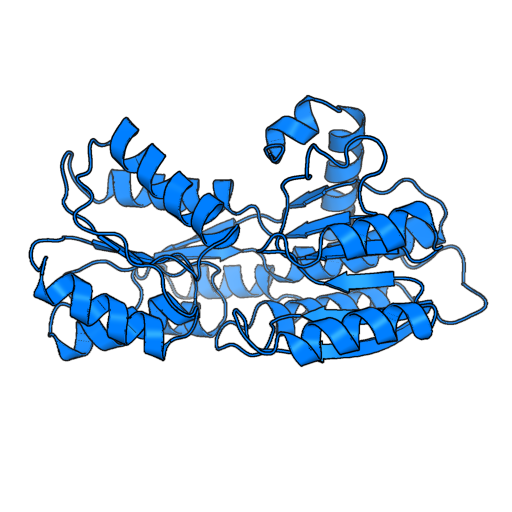LE A 1 188 ? -10.666 -15.295 5.489 1.00 13.83 211 ILE A CA 1
ATOM 1541 C C . ILE A 1 188 ? -10.590 -16.000 4.134 1.00 15.75 211 ILE A C 1
ATOM 1542 O O . ILE A 1 188 ? -9.992 -17.072 4.007 1.00 16.02 211 ILE A O 1
ATOM 1547 N N . SER A 1 189 ? -11.195 -15.398 3.118 1.00 14.20 212 SER A N 1
ATOM 1548 C CA . SER A 1 189 ? -11.177 -15.973 1.779 1.00 16.27 212 SER A CA 1
ATOM 1549 C C . SER A 1 189 ? -9.756 -16.032 1.240 1.00 20.69 212 SER A C 1
ATOM 1550 O O . SER A 1 189 ? -9.357 -17.020 0.618 1.00 17.48 212 SER A O 1
ATOM 1553 N N . ASP A 1 190 ? -8.991 -14.973 1.477 1.00 17.18 213 ASP A N 1
ATOM 1554 C CA . ASP A 1 190 ? -7.615 -14.931 1.001 1.00 17.05 213 ASP A CA 1
ATOM 1555 C C . ASP A 1 190 ? -6.734 -15.998 1.651 1.00 19.12 213 ASP A C 1
ATOM 1556 O O . ASP A 1 190 ? -6.080 -16.771 0.951 1.00 24.38 213 ASP A O 1
ATOM 1561 N N . VAL A 1 191 ? -6.723 -16.057 2.983 1.00 17.49 214 VAL A N 1
ATOM 1562 C CA . VAL A 1 191 ? -5.876 -17.020 3.690 1.00 16.78 214 VAL A CA 1
ATOM 1563 C C . VAL A 1 191 ? -6.373 -18.461 3.791 1.00 18.10 214 VAL A C 1
ATOM 1564 O O . VAL A 1 191 ? -5.575 -19.366 4.037 1.00 24.35 214 VAL A O 1
ATOM 1568 N N . ARG A 1 192 ? -7.672 -18.688 3.633 1.00 13.99 215 ARG A N 1
ATOM 1569 C CA . ARG A 1 192 ? -8.173 -20.065 3.667 1.00 12.82 215 ARG A CA 1
ATOM 1570 C C . ARG A 1 192 ? -8.351 -20.596 2.253 1.00 18.02 215 ARG A C 1
ATOM 1571 O O . ARG A 1 192 ? -8.043 -21.759 1.970 1.00 16.88 215 ARG A O 1
ATOM 1579 N N . GLY A 1 193 ? -8.828 -19.735 1.361 1.00 16.84 216 GLY A N 1
ATOM 1580 C CA . GLY A 1 193 ? -9.074 -20.152 -0.004 1.00 16.24 216 GLY A CA 1
ATOM 1581 C C . GLY A 1 193 ? -7.872 -20.159 -0.920 1.00 20.71 216 GLY A C 1
ATOM 1582 O O . GLY A 1 193 ? -7.558 -21.185 -1.529 1.00 18.26 216 GLY A O 1
ATOM 1583 N N . ASP A 1 194 ? -7.189 -19.027 -1.019 1.00 15.11 217 ASP A N 1
ATOM 1584 C CA . ASP A 1 194 ? -6.046 -18.956 -1.913 1.00 18.45 217 ASP A CA 1
ATOM 1585 C C . ASP A 1 194 ? -4.865 -19.809 -1.467 1.00 22.11 217 ASP A C 1
ATOM 1586 O O . ASP A 1 194 ? -4.068 -20.244 -2.301 1.00 19.89 217 ASP A O 1
ATOM 1591 N N . THR A 1 195 ? -4.766 -20.079 -0.169 1.00 15.34 218 THR A N 1
ATOM 1592 C CA . THR A 1 195 ? -3.686 -20.922 0.344 1.00 18.75 218 THR A CA 1
ATOM 1593 C C . THR A 1 195 ? -3.917 -22.341 -0.170 1.00 19.52 218 THR A C 1
ATOM 1594 O O . THR A 1 195 ? -2.995 -23.003 -0.652 1.00 18.56 218 THR A O 1
ATOM 1598 N N . PHE A 1 196 ? -5.160 -22.799 -0.067 1.00 17.19 219 PHE A N 1
ATOM 1599 C CA . PHE A 1 196 ? -5.523 -24.141 -0.505 1.00 17.58 219 PHE A CA 1
ATOM 1600 C C . PHE A 1 196 ? -5.316 -24.300 -2.008 1.00 18.25 219 PHE A C 1
ATOM 1601 O O . PHE A 1 196 ? -4.697 -25.261 -2.458 1.00 17.00 219 PHE A O 1
ATOM 1609 N N . ILE A 1 197 ? -5.849 -23.355 -2.774 1.00 15.59 220 ILE A N 1
ATOM 1610 C CA . ILE A 1 197 ? -5.734 -23.366 -4.227 1.00 16.56 220 ILE A CA 1
ATOM 1611 C C . ILE A 1 197 ? -4.270 -23.384 -4.661 1.00 19.09 220 ILE A C 1
ATOM 1612 O O . ILE A 1 197 ? -3.881 -24.171 -5.525 1.00 20.67 220 ILE A O 1
ATOM 1617 N N . HIS A 1 198 ? -3.460 -22.522 -4.056 1.00 18.93 221 HIS A N 1
ATOM 1618 C CA . HIS A 1 198 ? -2.041 -22.446 -4.396 1.00 23.52 221 HIS A CA 1
ATOM 1619 C C . HIS A 1 198 ? -1.315 -23.776 -4.199 1.00 27.23 221 HIS A C 1
ATOM 1620 O O . HIS A 1 198 ? -0.613 -24.240 -5.096 1.00 22.24 221 HIS A O 1
ATOM 1627 N N . GLN A 1 199 ? -1.486 -24.388 -3.030 1.00 22.59 222 GLN A N 1
ATOM 1628 C CA . GLN A 1 199 ? -0.812 -25.649 -2.735 1.00 21.93 222 GLN A CA 1
ATOM 1629 C C . GLN A 1 199 ? -1.277 -26.785 -3.635 1.00 26.14 222 GLN A C 1
ATOM 1630 O O . GLN A 1 199 ? -0.472 -27.519 -4.202 1.00 22.60 222 GLN A O 1
ATOM 1636 N N . VAL A 1 200 ? -2.588 -26.926 -3.754 1.00 25.57 223 VAL A N 1
ATOM 1637 C CA . VAL A 1 200 ? -3.190 -27.959 -4.575 1.00 22.28 223 VAL A CA 1
ATOM 1638 C C . VAL A 1 200 ? -2.778 -27.866 -6.049 1.00 26.12 223 VAL A C 1
ATOM 1639 O O . VAL A 1 200 ? -2.513 -28.881 -6.701 1.00 23.24 223 VAL A O 1
ATOM 1643 N N . ASN A 1 201 ? -2.715 -26.648 -6.573 1.00 24.06 224 ASN A N 1
ATOM 1644 C CA . ASN A 1 201 ? -2.329 -26.438 -7.965 1.00 26.77 224 ASN A CA 1
ATOM 1645 C C . ASN A 1 201 ? -0.828 -26.666 -8.165 1.00 30.23 224 ASN A C 1
ATOM 1646 O O . ASN A 1 201 ? -0.402 -27.224 -9.177 1.00 30.96 224 ASN A O 1
ATOM 1651 N N . ARG A 1 202 ? -0.036 -26.245 -7.185 1.00 24.99 225 ARG A N 1
ATOM 1652 C CA . ARG A 1 202 ? 1.416 -26.373 -7.241 1.00 30.13 225 ARG A CA 1
ATOM 1653 C C . ARG A 1 202 ? 1.956 -27.771 -6.926 1.00 33.65 225 ARG A C 1
ATOM 1654 O O . ARG A 1 202 ? 2.968 -28.188 -7.494 1.00 35.75 225 ARG A O 1
ATOM 1662 N N . ASP A 1 203 ? 1.287 -28.500 -6.038 1.00 22.15 226 ASP A N 1
ATOM 1663 C CA . ASP A 1 203 ? 1.755 -29.835 -5.665 1.00 26.67 226 ASP A CA 1
ATOM 1664 C C . ASP A 1 203 ? 1.074 -31.011 -6.354 1.00 29.67 226 ASP A C 1
ATOM 1665 O O . ASP A 1 203 ? 1.674 -32.078 -6.483 1.00 31.37 226 ASP A O 1
ATOM 1670 N N . ASN A 1 204 ? -0.169 -30.833 -6.786 1.00 25.21 227 ASN A N 1
ATOM 1671 C CA . ASN A 1 204 ? -0.892 -31.928 -7.425 1.00 22.60 227 ASN A CA 1
ATOM 1672 C C . ASN A 1 204 ? -1.495 -31.534 -8.764 1.00 19.12 227 ASN A C 1
ATOM 1673 O O . ASN A 1 204 ? -2.253 -32.298 -9.357 1.00 21.18 227 ASN A O 1
ATOM 1678 N N . ASN A 1 205 ? -1.155 -30.340 -9.242 1.00 17.63 228 ASN A N 1
ATOM 1679 C CA . ASN A 1 205 ? -1.681 -29.854 -10.507 1.00 20.48 228 ASN A CA 1
ATOM 1680 C C . ASN A 1 205 ? -3.195 -30.005 -10.616 1.00 20.73 228 ASN A C 1
ATOM 1681 O O . ASN A 1 205 ? -3.714 -30.279 -11.696 1.00 23.60 228 ASN A O 1
ATOM 1686 N N . PHE A 1 206 ? -3.912 -29.837 -9.505 1.00 27.09 229 PHE A N 1
ATOM 1687 C CA . PHE A 1 206 ? -5.368 -29.935 -9.557 1.00 24.24 229 PHE A CA 1
ATOM 1688 C C . PHE A 1 206 ? -5.850 -28.796 -10.450 1.00 20.70 229 PHE A C 1
ATOM 1689 O O . PHE A 1 206 ? -5.171 -27.774 -10.579 1.00 29.19 229 PHE A O 1
ATOM 1697 N N . GLU A 1 207 ? -7.015 -28.967 -11.065 1.00 20.65 230 GLU A N 1
ATOM 1698 C CA . GLU A 1 207 ? -7.556 -27.959 -11.979 1.00 20.42 230 GLU A CA 1
ATOM 1699 C C . GLU A 1 207 ? -8.785 -27.258 -11.414 1.00 19.12 230 GLU A C 1
ATOM 1700 O O . GLU A 1 207 ? -9.868 -27.840 -11.379 1.00 20.89 230 GLU A O 1
ATOM 1706 N N . LEU A 1 208 ? -8.616 -26.008 -10.989 1.00 20.54 231 LEU A N 1
ATOM 1707 C CA . LEU A 1 208 ? -9.719 -25.227 -10.428 1.00 20.94 231 LEU A CA 1
ATOM 1708 C C . LEU A 1 208 ? -10.716 -24.875 -11.526 1.00 21.39 231 LEU A C 1
ATOM 1709 O O . LEU A 1 208 ? -10.362 -24.245 -12.521 1.00 22.72 231 LEU A O 1
ATOM 1714 N N . GLN A 1 209 ? -11.966 -25.284 -11.339 1.00 19.24 232 GLN A N 1
ATOM 1715 C CA . GLN A 1 209 ? -13.009 -25.042 -12.328 1.00 22.43 232 GLN A CA 1
ATOM 1716 C C . GLN A 1 209 ? -13.812 -23.774 -12.080 1.00 23.25 232 GLN A C 1
ATOM 1717 O O . GLN A 1 209 ? -14.325 -23.159 -13.022 1.00 22.45 232 GLN A O 1
ATOM 1723 N N . SER A 1 210 ? -13.923 -23.394 -10.810 1.00 21.50 233 SER A N 1
ATOM 1724 C CA . SER A 1 210 ? -14.654 -22.194 -10.423 1.00 18.46 233 SER A CA 1
ATOM 1725 C C . SER A 1 210 ? -14.376 -21.883 -8.957 1.00 23.65 233 SER A C 1
ATOM 1726 O O . SER A 1 210 ? -14.029 -22.777 -8.186 1.00 17.93 233 SER A O 1
ATOM 1729 N N . ALA A 1 211 ? -14.521 -20.612 -8.587 1.00 21.27 234 ALA A N 1
ATOM 1730 C CA . ALA A 1 211 ? -14.306 -20.161 -7.215 1.00 19.24 234 ALA A CA 1
ATOM 1731 C C . ALA A 1 211 ? -15.300 -19.034 -6.957 1.00 21.39 234 ALA A C 1
ATOM 1732 O O . ALA A 1 211 ? -15.135 -17.927 -7.467 1.00 24.14 234 ALA A O 1
ATOM 1734 N N . TYR A 1 212 ? -16.326 -19.325 -6.162 1.00 19.07 235 TYR A N 1
ATOM 1735 C CA . TYR A 1 212 ? -17.382 -18.360 -5.866 1.00 18.33 235 TYR A CA 1
ATOM 1736 C C . TYR A 1 212 ? -17.295 -17.701 -4.499 1.00 20.07 235 TYR A C 1
ATOM 1737 O O . TYR A 1 212 ? -17.119 -18.384 -3.493 1.00 16.02 235 TYR A O 1
ATOM 1746 N N . TYR A 1 213 ? -17.426 -16.379 -4.455 1.00 18.52 236 TYR A N 1
ATOM 1747 C CA . TYR A 1 213 ? -17.451 -15.692 -3.170 1.00 16.50 236 TYR A CA 1
ATOM 1748 C C . TYR A 1 213 ? -18.885 -15.850 -2.687 1.00 14.98 236 TYR A C 1
ATOM 1749 O O . TYR A 1 213 ? -19.811 -15.973 -3.492 1.00 19.61 236 TYR A O 1
ATOM 1758 N N . THR A 1 214 ? -19.069 -15.862 -1.372 1.00 15.47 237 THR A N 1
ATOM 1759 C CA . THR A 1 214 ? -20.394 -16.033 -0.792 1.00 15.30 237 THR A CA 1
ATOM 1760 C C . THR A 1 214 ? -20.708 -14.899 0.174 1.00 13.93 237 THR A C 1
ATOM 1761 O O . THR A 1 214 ? -19.920 -13.968 0.334 1.00 17.49 237 THR A O 1
ATOM 1765 N N . LYS A 1 215 ? -21.867 -14.994 0.814 1.00 16.56 238 LYS A N 1
ATOM 1766 C CA . LYS A 1 215 ? -22.279 -14.000 1.797 1.00 16.79 238 LYS A CA 1
ATOM 1767 C C . LYS A 1 215 ? -22.012 -14.533 3.207 1.00 19.04 238 LYS A C 1
ATOM 1768 O O . LYS A 1 215 ? -22.559 -14.030 4.194 1.00 21.08 238 LYS A O 1
ATOM 1774 N N . ALA A 1 216 ? -21.175 -15.567 3.280 1.00 15.73 239 ALA A N 1
ATOM 1775 C CA . ALA A 1 216 ? -20.768 -16.192 4.541 1.00 14.78 239 ALA A CA 1
ATOM 1776 C C . ALA A 1 216 ? -21.866 -16.918 5.323 1.00 17.65 239 ALA A C 1
ATOM 1777 O O . ALA A 1 216 ? -21.670 -17.265 6.491 1.00 18.08 239 ALA A O 1
ATOM 1779 N N . THR A 1 217 ? -23.002 -17.164 4.679 1.00 17.41 240 THR A N 1
ATOM 1780 C CA . THR A 1 217 ? -24.128 -17.844 5.314 1.00 14.43 240 THR A CA 1
ATOM 1781 C C . THR A 1 217 ? -24.388 -19.200 4.679 1.00 16.33 240 THR A C 1
ATOM 1782 O O . THR A 1 217 ? -23.890 -19.503 3.597 1.00 16.02 240 THR A O 1
ATOM 1786 N N . LYS A 1 218 ? -25.193 -20.009 5.356 1.00 13.94 241 LYS A N 1
ATOM 1787 C CA . LYS A 1 218 ? -25.531 -21.330 4.851 1.00 16.08 241 LYS A CA 1
ATOM 1788 C C . LYS A 1 218 ? -26.340 -21.224 3.559 1.00 15.60 241 LYS A C 1
ATOM 1789 O O . LYS A 1 218 ? -26.093 -21.956 2.608 1.00 15.43 241 LYS A O 1
ATOM 1795 N N . GLN A 1 219 ? -27.300 -20.306 3.528 1.00 17.58 242 GLN A N 1
ATOM 1796 C CA . GLN A 1 219 ? -28.128 -20.132 2.344 1.00 17.51 242 GLN A CA 1
ATOM 1797 C C . GLN A 1 219 ? -27.255 -19.760 1.152 1.00 16.59 242 GLN A C 1
ATOM 1798 O O . GLN A 1 219 ? -27.461 -20.260 0.043 1.00 16.96 242 GLN A O 1
ATOM 1804 N N . SER A 1 220 ? -26.281 -18.884 1.385 1.00 15.55 243 SER A N 1
ATOM 1805 C CA . SER A 1 220 ? -25.373 -18.456 0.325 1.00 16.28 243 SER A CA 1
ATOM 1806 C C . SER A 1 220 ? -24.491 -19.614 -0.145 1.00 18.99 243 SER A C 1
ATOM 1807 O O . SER A 1 220 ? -24.202 -19.731 -1.333 1.00 17.68 243 SER A O 1
ATOM 1810 N N . GLY A 1 221 ? -24.059 -20.468 0.782 1.00 15.13 244 GLY A N 1
ATOM 1811 C CA . GLY A 1 221 ? -23.236 -21.605 0.389 1.00 15.21 244 GLY A CA 1
ATOM 1812 C C . GLY A 1 221 ? -24.035 -22.547 -0.492 1.00 19.70 244 GLY A C 1
ATOM 1813 O O . GLY A 1 221 ? -23.530 -23.107 -1.465 1.00 18.76 244 GLY A O 1
ATOM 1814 N N . TYR A 1 222 ? -25.300 -22.726 -0.135 1.00 18.64 245 TYR A N 1
ATOM 1815 C CA . TYR A 1 222 ? -26.217 -23.572 -0.883 1.00 15.36 245 TYR A CA 1
ATOM 1816 C C . TYR A 1 222 ? -26.393 -22.984 -2.288 1.00 18.93 245 TYR A C 1
ATOM 1817 O O . TYR A 1 222 ? -26.208 -23.675 -3.293 1.00 18.45 245 TYR A O 1
ATOM 1826 N N . ASP A 1 223 ? -26.740 -21.703 -2.356 1.00 19.45 246 ASP A N 1
ATOM 1827 C CA . ASP A 1 223 ? -26.938 -21.048 -3.647 1.00 21.20 246 ASP A CA 1
ATOM 1828 C C . ASP A 1 223 ? -25.693 -21.119 -4.530 1.00 23.49 246 ASP A C 1
ATOM 1829 O O . ASP A 1 223 ? -25.790 -21.414 -5.721 1.00 20.72 246 ASP A O 1
ATOM 1834 N N . ALA A 1 224 ? -24.528 -20.853 -3.944 1.00 17.77 247 ALA A N 1
ATOM 1835 C CA . ALA A 1 224 ? -23.269 -20.868 -4.684 1.00 17.20 247 ALA A CA 1
ATOM 1836 C C . ALA A 1 224 ? -22.892 -22.259 -5.179 1.00 20.30 247 ALA A C 1
ATOM 1837 O O . ALA A 1 224 ? -22.375 -22.408 -6.289 1.00 19.20 247 ALA A O 1
ATOM 1839 N N . ALA A 1 225 ? -23.136 -23.274 -4.355 1.00 17.87 248 ALA A N 1
ATOM 1840 C CA . ALA A 1 225 ? -22.818 -24.645 -4.739 1.00 20.10 248 ALA A CA 1
ATOM 1841 C C . ALA A 1 225 ? -23.661 -25.060 -5.939 1.00 22.85 248 ALA A C 1
ATOM 1842 O O . ALA A 1 225 ? -23.161 -25.701 -6.862 1.00 20.70 248 ALA A O 1
ATOM 1844 N N . LYS A 1 226 ? -24.941 -24.694 -5.920 1.00 17.73 249 LYS A N 1
ATOM 1845 C CA . LYS A 1 226 ? -25.847 -25.030 -7.015 1.00 18.02 249 LYS A CA 1
ATOM 1846 C C . LYS A 1 226 ? -25.425 -24.335 -8.295 1.00 22.44 249 LYS A C 1
ATOM 1847 O O . LYS A 1 226 ? -25.437 -24.934 -9.372 1.00 22.66 249 LYS A O 1
ATOM 1853 N N . ALA A 1 227 ? -25.057 -23.066 -8.177 1.00 18.60 250 ALA A N 1
ATOM 1854 C CA . ALA A 1 227 ? -24.636 -22.301 -9.342 1.00 21.92 250 ALA A CA 1
ATOM 1855 C C . ALA A 1 227 ? -23.360 -22.905 -9.914 1.00 26.99 250 ALA A C 1
ATOM 1856 O O . ALA A 1 227 ? -23.240 -23.115 -11.123 1.00 27.31 250 ALA A O 1
ATOM 1858 N N . SER A 1 228 ? -22.412 -23.196 -9.033 1.00 20.13 251 SER A N 1
ATOM 1859 C CA . SER A 1 228 ? -21.140 -23.764 -9.448 1.00 20.05 251 SER A CA 1
ATOM 1860 C C . SER A 1 228 ? -21.299 -25.102 -10.153 1.00 20.99 251 SER A C 1
ATOM 1861 O O . SER A 1 228 ? -20.690 -25.337 -11.195 1.00 23.22 251 SER A O 1
ATOM 1864 N N . LEU A 1 229 ? -22.120 -25.975 -9.584 1.00 22.67 252 LEU A N 1
ATOM 1865 C CA . LEU A 1 229 ? -22.341 -27.294 -10.164 1.00 19.88 252 LEU A CA 1
ATOM 1866 C C . LEU A 1 229 ? -23.153 -27.251 -11.453 1.00 24.56 252 LEU A C 1
ATOM 1867 O O . LEU A 1 229 ? -23.055 -28.155 -12.281 1.00 24.24 252 LEU A O 1
ATOM 1872 N N . ALA A 1 230 ? -23.953 -26.204 -11.626 1.00 24.63 253 ALA A N 1
ATOM 1873 C CA . ALA A 1 230 ? -24.758 -26.074 -12.837 1.00 20.46 253 ALA A CA 1
ATOM 1874 C C . ALA A 1 230 ? -23.846 -25.799 -14.028 1.00 26.77 253 ALA A C 1
ATOM 1875 O O . ALA A 1 230 ? -24.077 -26.299 -15.128 1.00 32.48 253 ALA A O 1
ATOM 1877 N N . LYS A 1 231 ? -22.801 -25.012 -13.797 1.00 25.67 254 LYS A N 1
ATOM 1878 C CA . LYS A 1 231 ? -21.856 -24.663 -14.849 1.00 23.54 254 LYS A CA 1
ATOM 1879 C C . LYS A 1 231 ? -20.638 -25.586 -14.904 1.00 28.83 254 LYS A C 1
ATOM 1880 O O . LYS A 1 231 ? -19.981 -25.686 -15.939 1.00 26.92 254 LYS A O 1
ATOM 1886 N N . HIS A 1 232 ? -20.347 -26.265 -13.798 1.00 23.15 255 HIS A N 1
ATOM 1887 C CA . HIS A 1 232 ? -19.194 -27.167 -13.730 1.00 23.69 255 HIS A CA 1
ATOM 1888 C C . HIS A 1 232 ? -19.521 -28.440 -12.954 1.00 25.42 255 HIS A C 1
ATOM 1889 O O . HIS A 1 232 ? -19.017 -28.649 -11.849 1.00 25.23 255 HIS A O 1
ATOM 1896 N N . PRO A 1 233 ? -20.362 -29.315 -13.525 1.00 23.06 256 PRO A N 1
ATOM 1897 C CA . PRO A 1 233 ? -20.736 -30.564 -12.856 1.00 20.31 256 PRO A CA 1
ATOM 1898 C C . PRO A 1 233 ? -19.625 -31.613 -12.791 1.00 24.27 256 PRO A C 1
ATOM 1899 O O . PRO A 1 233 ? -19.704 -32.556 -12.005 1.00 21.60 256 PRO A O 1
ATOM 1903 N N . ASP A 1 234 ? -18.588 -31.442 -13.606 1.00 22.47 257 ASP A N 1
ATOM 1904 C CA . ASP A 1 234 ? -17.482 -32.391 -13.637 1.00 24.55 257 ASP A CA 1
ATOM 1905 C C . ASP A 1 234 ? -16.382 -32.097 -12.621 1.00 26.55 257 ASP A C 1
ATOM 1906 O O . ASP A 1 234 ? -15.222 -31.906 -12.986 1.00 32.87 257 ASP A O 1
ATOM 1911 N N . VAL A 1 235 ? -16.751 -32.045 -11.347 1.00 22.39 258 VAL A N 1
ATOM 1912 C CA . VAL A 1 235 ? -15.778 -31.811 -10.290 1.00 20.32 258 VAL A CA 1
ATOM 1913 C C . VAL A 1 235 ? -15.835 -33.000 -9.343 1.00 18.99 258 VAL A C 1
ATOM 1914 O O . VAL A 1 235 ? -16.876 -33.652 -9.214 1.00 20.68 258 VAL A O 1
ATOM 1918 N N . ASP A 1 236 ? -14.715 -33.297 -8.696 1.00 17.58 259 ASP A N 1
ATOM 1919 C CA . ASP A 1 236 ? -14.676 -34.424 -7.778 1.00 22.44 259 ASP A CA 1
ATOM 1920 C C . ASP A 1 236 ? -14.794 -33.983 -6.331 1.00 18.31 259 ASP A C 1
ATOM 1921 O O . ASP A 1 236 ? -15.098 -34.790 -5.450 1.00 18.32 259 ASP A O 1
ATOM 1926 N N . PHE A 1 237 ? -14.556 -32.700 -6.083 1.00 18.76 260 PHE A N 1
ATOM 1927 C CA . PHE A 1 237 ? -14.686 -32.175 -4.735 1.00 19.36 260 PHE A CA 1
ATOM 1928 C C . PHE A 1 237 ? -14.851 -30.670 -4.749 1.00 16.27 260 PHE A C 1
ATOM 1929 O O . PHE A 1 237 ? -14.545 -30.001 -5.739 1.00 17.71 260 PHE A O 1
ATOM 1937 N N . ILE A 1 238 ? -15.382 -30.160 -3.646 1.00 17.38 261 ILE A N 1
ATOM 1938 C CA . ILE A 1 238 ? -15.586 -28.737 -3.454 1.00 14.51 261 ILE A CA 1
ATOM 1939 C C . ILE A 1 238 ? -14.916 -28.384 -2.137 1.00 16.16 261 ILE A C 1
ATOM 1940 O O . ILE A 1 238 ? -15.156 -29.037 -1.111 1.00 16.95 261 ILE A O 1
ATOM 1945 N N . TYR A 1 239 ? -14.061 -27.368 -2.172 1.00 16.12 262 TYR A N 1
ATOM 1946 C CA . TYR A 1 239 ? -13.372 -26.895 -0.980 1.00 12.03 262 TYR A CA 1
ATOM 1947 C C . TYR A 1 239 ? -14.132 -25.678 -0.479 1.00 15.17 262 TYR A C 1
ATOM 1948 O O . TYR A 1 239 ? -14.290 -24.690 -1.208 1.00 15.03 262 TYR A O 1
ATOM 1957 N N . ALA A 1 240 ? -14.617 -25.765 0.757 1.00 13.19 263 ALA A N 1
ATOM 1958 C CA . ALA A 1 240 ? -15.358 -24.672 1.382 1.00 14.32 263 ALA A CA 1
ATOM 1959 C C . ALA A 1 240 ? -14.460 -23.973 2.390 1.00 13.42 263 ALA A C 1
ATOM 1960 O O . ALA A 1 240 ? -13.688 -24.617 3.102 1.00 15.50 263 ALA A O 1
ATOM 1962 N N . CYS A 1 241 ? -14.567 -22.650 2.453 1.00 11.93 264 CYS A N 1
ATOM 1963 C CA . CYS A 1 241 ? -13.739 -21.861 3.353 1.00 12.55 264 CYS A CA 1
ATOM 1964 C C . CYS A 1 241 ? -14.318 -21.574 4.736 1.00 11.89 264 CYS A C 1
ATOM 1965 O O . CYS A 1 241 ? -13.670 -20.912 5.544 1.00 13.41 264 CYS A O 1
ATOM 1968 N N . SER A 1 242 ? -15.524 -22.059 5.019 1.00 12.82 265 SER A N 1
ATOM 1969 C CA . SER A 1 242 ? -16.121 -21.803 6.325 1.00 11.64 265 SER A CA 1
ATOM 1970 C C . SER A 1 242 ? -17.256 -22.766 6.643 1.00 11.07 265 SER A C 1
ATOM 1971 O O . SER A 1 242 ? -17.860 -23.360 5.749 1.00 12.39 265 SER A O 1
ATOM 1974 N N . THR A 1 243 ? -17.547 -22.888 7.934 1.00 13.84 266 THR A N 1
ATOM 1975 C CA . THR A 1 243 ? -18.586 -23.778 8.424 1.00 12.77 266 THR A CA 1
ATOM 1976 C C . THR A 1 243 ? -19.970 -23.624 7.801 1.00 12.08 266 THR A C 1
ATOM 1977 O O . THR A 1 243 ? -20.477 -24.554 7.175 1.00 12.54 266 THR A O 1
ATOM 1981 N N . ASP A 1 244 ? -20.581 -22.457 7.967 1.00 14.55 267 ASP A N 1
ATOM 1982 C CA . AS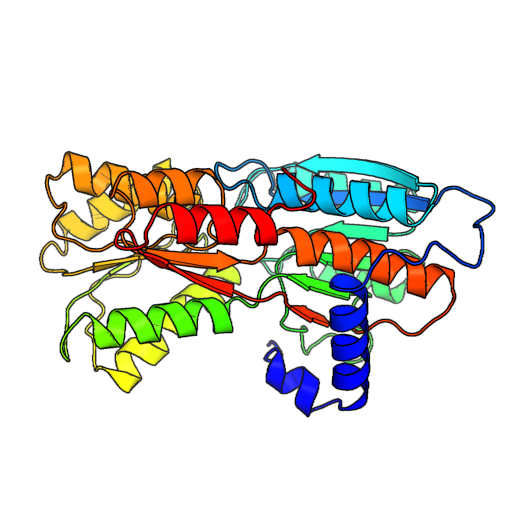P A 1 244 ? -21.932 -22.248 7.451 1.00 12.46 267 ASP A CA 1
ATOM 1983 C C . ASP A 1 244 ? -22.018 -22.505 5.957 1.00 12.08 267 ASP A C 1
ATOM 1984 O O . ASP A 1 244 ? -22.969 -23.123 5.477 1.00 13.92 267 ASP A O 1
ATOM 1989 N N . VAL A 1 245 ? -21.014 -22.037 5.226 1.00 13.49 268 VAL A N 1
ATOM 1990 C CA . VAL A 1 245 ? -20.990 -22.218 3.785 1.00 15.16 268 VAL A CA 1
ATOM 1991 C C . VAL A 1 245 ? -20.918 -23.700 3.414 1.00 12.66 268 VAL A C 1
ATOM 1992 O O . VAL A 1 245 ? -21.652 -24.160 2.535 1.00 14.40 268 VAL A O 1
ATOM 1996 N N . ALA A 1 246 ? -20.055 -24.456 4.088 1.00 12.39 269 ALA A N 1
ATOM 1997 C CA . ALA A 1 246 ? -19.936 -25.881 3.800 1.00 14.33 269 ALA A CA 1
ATOM 1998 C C . ALA A 1 246 ? -21.240 -26.627 4.081 1.00 14.48 269 ALA A C 1
ATOM 1999 O O . ALA A 1 246 ? -21.629 -27.512 3.324 1.00 13.88 269 ALA A O 1
ATOM 2001 N N . LEU A 1 247 ? -21.919 -26.275 5.169 1.00 15.58 270 LEU A N 1
ATOM 2002 C CA . LEU A 1 247 ? -23.171 -26.949 5.502 1.00 14.04 270 LEU A CA 1
ATOM 2003 C C . LEU A 1 247 ? -24.240 -26.643 4.459 1.00 15.09 270 LEU A C 1
ATOM 2004 O O . LEU A 1 247 ? -25.110 -27.468 4.199 1.00 15.98 270 LEU A O 1
ATOM 2009 N N . GLY A 1 248 ? -24.164 -25.458 3.861 1.00 17.61 271 GLY A N 1
ATOM 2010 C CA . GLY A 1 248 ? -25.116 -25.102 2.821 1.00 18.57 271 GLY A CA 1
ATOM 2011 C C . GLY A 1 248 ? -24.807 -25.933 1.585 1.00 17.14 271 GLY A C 1
ATOM 2012 O O . GLY A 1 248 ? -25.711 -26.415 0.894 1.00 16.02 271 GLY A O 1
ATOM 2013 N N . ALA A 1 249 ? -23.520 -26.102 1.301 1.00 16.25 272 ALA A N 1
ATOM 2014 C CA . ALA A 1 249 ? -23.098 -26.895 0.151 1.00 17.87 272 ALA A CA 1
ATOM 2015 C C . ALA A 1 249 ? -23.577 -28.332 0.318 1.00 18.63 272 ALA A C 1
ATOM 2016 O O . ALA A 1 249 ? -23.987 -28.967 -0.651 1.00 19.06 272 ALA A O 1
ATOM 2018 N N . VAL A 1 250 ? -23.521 -28.844 1.547 1.00 15.69 273 VAL A N 1
ATOM 2019 C CA . VAL A 1 250 ? -23.982 -30.205 1.823 1.00 18.89 273 VAL A CA 1
ATOM 2020 C C . VAL A 1 250 ? -25.427 -30.365 1.342 1.00 19.34 273 VAL A C 1
ATOM 2021 O O . VAL A 1 250 ? -25.752 -31.323 0.641 1.00 19.61 273 VAL A O 1
ATOM 2025 N N . ASP A 1 251 ? -26.288 -29.428 1.730 1.00 16.20 274 ASP A N 1
ATOM 2026 C CA . ASP A 1 251 ? -27.690 -29.468 1.324 1.00 19.56 274 ASP A CA 1
ATOM 2027 C C . ASP A 1 251 ? -27.825 -29.458 -0.199 1.00 19.92 274 ASP A C 1
ATOM 2028 O O . ASP A 1 251 ? -28.678 -30.144 -0.754 1.00 20.58 274 ASP A O 1
ATOM 2033 N N . ALA A 1 252 ? -26.984 -28.674 -0.868 1.00 21.12 275 ALA A N 1
ATOM 2034 C CA . ALA A 1 252 ? -27.022 -28.588 -2.324 1.00 20.03 275 ALA A CA 1
ATOM 2035 C C . ALA A 1 252 ? -26.675 -29.935 -2.950 1.00 21.17 275 ALA A C 1
ATOM 2036 O O . ALA A 1 252 ? -27.365 -30.405 -3.857 1.00 21.89 275 ALA A O 1
ATOM 2038 N N . LEU A 1 253 ? -25.605 -30.558 -2.465 1.00 17.73 276 LEU A N 1
ATOM 2039 C CA . LEU A 1 253 ? -25.184 -31.851 -2.990 1.00 17.95 276 LEU A CA 1
ATOM 2040 C C . LEU A 1 253 ? -26.281 -32.895 -2.820 1.00 21.59 276 LEU A C 1
ATOM 2041 O O . LEU A 1 253 ? -26.489 -33.734 -3.690 1.00 21.95 276 LEU A O 1
ATOM 2046 N N . ALA A 1 254 ? -26.980 -32.836 -1.693 1.00 19.00 277 ALA A N 1
ATOM 2047 C CA . ALA A 1 254 ? -28.059 -33.777 -1.414 1.00 22.00 277 ALA A CA 1
ATOM 2048 C C . ALA A 1 254 ? -29.205 -33.587 -2.405 1.00 24.00 277 ALA A C 1
ATOM 2049 O O . ALA A 1 254 ? -29.739 -34.552 -2.951 1.00 28.72 277 ALA A O 1
ATOM 2051 N N . GLU A 1 255 ? -29.579 -32.333 -2.626 1.00 17.87 278 GLU A N 1
ATOM 2052 C CA . GLU A 1 255 ? -30.660 -32.005 -3.544 1.00 24.52 278 GLU A CA 1
ATOM 2053 C C . GLU A 1 255 ? -30.332 -32.439 -4.972 1.00 27.05 278 GLU A C 1
ATOM 2054 O O . GLU A 1 255 ? -31.186 -32.976 -5.678 1.00 23.88 278 GLU A O 1
ATOM 2060 N N . LEU A 1 256 ? -29.092 -32.203 -5.388 1.00 25.91 279 LEU A N 1
ATOM 2061 C CA . LEU A 1 256 ? -28.654 -32.553 -6.735 1.00 21.83 279 LEU A CA 1
ATOM 2062 C C . LEU A 1 256 ? -28.282 -34.020 -6.876 1.00 23.53 279 LEU A C 1
ATOM 2063 O O . LEU A 1 256 ? -27.961 -34.480 -7.971 1.00 24.17 279 LEU A O 1
ATOM 2068 N N . GLY A 1 257 ? -28.317 -34.752 -5.769 1.00 19.96 280 GLY A N 1
ATOM 2069 C CA . GLY A 1 257 ? -27.963 -36.158 -5.812 1.00 26.19 280 GLY A CA 1
ATOM 2070 C C . GLY A 1 257 ? -26.511 -36.363 -6.200 1.00 25.19 280 GLY A C 1
ATOM 2071 O O . GLY A 1 257 ? -26.178 -37.315 -6.903 1.00 27.23 280 GLY A O 1
ATOM 2072 N N . ARG A 1 258 ? -25.641 -35.463 -5.748 1.00 23.08 281 ARG A N 1
ATOM 2073 C CA . ARG A 1 258 ? -24.218 -35.562 -6.052 1.00 24.80 281 ARG A CA 1
ATOM 2074 C C . ARG A 1 258 ? -23.386 -35.850 -4.806 1.00 27.52 281 ARG A C 1
ATOM 2075 O O . ARG A 1 258 ? -22.375 -35.188 -4.555 1.00 25.95 281 ARG A O 1
ATOM 2083 N N . GLU A 1 259 ? -23.809 -36.847 -4.034 1.00 26.79 282 GLU A N 1
ATOM 2084 C CA . GLU A 1 259 ? -23.098 -37.229 -2.819 1.00 28.65 282 GLU A CA 1
ATOM 2085 C C . GLU A 1 259 ? -21.688 -37.725 -3.135 1.00 30.27 282 GLU A C 1
ATOM 2086 O O . GLU A 1 259 ? -20.863 -37.876 -2.235 1.00 32.37 282 GLU A O 1
ATOM 2092 N N . ASP A 1 260 ? -21.418 -37.988 -4.410 1.00 26.81 283 ASP A N 1
ATOM 2093 C CA . ASP A 1 260 ? -20.105 -38.467 -4.832 1.00 26.70 283 ASP A CA 1
ATOM 2094 C C . ASP A 1 260 ? -19.040 -37.394 -4.647 1.00 26.49 283 ASP A C 1
ATOM 2095 O O . ASP A 1 260 ? -17.862 -37.698 -4.455 1.00 25.26 283 ASP A O 1
ATOM 2100 N N . ILE A 1 261 ? -19.462 -36.138 -4.711 1.00 22.63 284 ILE A N 1
ATOM 2101 C CA . ILE A 1 261 ? -18.548 -35.015 -4.559 1.00 20.55 284 ILE A CA 1
ATOM 2102 C C . ILE A 1 261 ? -18.153 -34.826 -3.099 1.00 18.99 284 ILE A C 1
ATOM 2103 O O . ILE A 1 261 ? -19.009 -34.689 -2.231 1.00 20.76 284 ILE A O 1
ATOM 2108 N N . MET A 1 262 ? -16.849 -34.827 -2.842 1.00 17.42 285 MET A N 1
ATOM 2109 C CA . MET A 1 262 ? -16.326 -34.657 -1.497 1.00 18.46 285 MET A CA 1
ATOM 2110 C C . MET A 1 262 ? -16.438 -33.187 -1.107 1.00 16.71 285 MET A C 1
ATOM 2111 O O . MET A 1 262 ? -16.248 -32.299 -1.946 1.00 18.03 285 MET A O 1
ATOM 2116 N N . ILE A 1 263 ? -16.755 -32.945 0.162 1.00 17.64 286 ILE A N 1
ATOM 2117 C CA . ILE A 1 263 ? -16.900 -31.591 0.702 1.00 15.84 286 ILE A CA 1
ATOM 2118 C C . ILE A 1 263 ? -16.284 -31.554 2.103 1.00 15.37 286 ILE A C 1
ATOM 2119 O O . ILE A 1 263 ? -16.425 -32.494 2.886 1.00 15.45 286 ILE A O 1
ATOM 2124 N N . ASN A 1 264 ? -15.594 -30.465 2.417 1.00 13.66 287 ASN A N 1
ATOM 2125 C CA . ASN A 1 264 ? -14.958 -30.309 3.717 1.00 12.69 287 ASN A CA 1
ATOM 2126 C C . ASN A 1 264 ? -15.653 -29.260 4.574 1.00 14.73 287 ASN A C 1
ATOM 2127 O O . ASN A 1 264 ? -16.383 -28.406 4.073 1.00 14.38 287 ASN A O 1
ATOM 2132 N N . GLY A 1 265 ? -15.388 -29.336 5.872 1.00 15.19 288 GLY A N 1
ATOM 2133 C CA . GLY A 1 265 ? -15.878 -28.345 6.806 1.00 13.38 288 GLY A CA 1
ATOM 2134 C C . GLY A 1 265 ? -14.601 -27.564 7.119 1.00 12.94 288 GLY A C 1
ATOM 2135 O O . GLY A 1 265 ? -13.534 -27.876 6.581 1.00 15.21 288 GLY A O 1
ATOM 2136 N N . TRP A 1 266 ? -14.696 -26.535 7.953 1.00 10.62 289 TRP A N 1
ATOM 2137 C CA . TRP A 1 266 ? -13.520 -25.761 8.318 1.00 10.96 289 TRP A CA 1
ATOM 2138 C C . TRP A 1 266 ? -13.713 -25.266 9.747 1.00 12.26 289 TRP A C 1
ATOM 2139 O O . TRP A 1 266 ? -14.395 -24.270 9.990 1.00 13.99 289 TRP A O 1
ATOM 2150 N N . GLY A 1 267 ? -13.144 -25.989 10.709 1.00 13.17 290 GLY A N 1
ATOM 2151 C CA . GLY A 1 267 ? -13.281 -25.571 12.092 1.00 12.80 290 GLY A CA 1
ATOM 2152 C C . GLY A 1 267 ? -13.601 -26.698 13.058 1.00 12.77 290 GLY A C 1
ATOM 2153 O O . GLY A 1 267 ? -13.055 -26.751 14.155 1.00 14.31 290 GLY A O 1
ATOM 2154 N N . GLY A 1 268 ? -14.510 -27.584 12.670 1.00 13.89 291 GLY A N 1
ATOM 2155 C CA . GLY A 1 268 ? -14.847 -28.702 13.537 1.00 13.81 291 GLY A CA 1
ATOM 2156 C C . GLY A 1 268 ? -15.687 -28.409 14.764 1.00 15.65 291 GLY A C 1
ATOM 2157 O O . GLY A 1 268 ? -15.443 -28.987 15.830 1.00 15.00 291 GLY A O 1
ATOM 2158 N N . GLY A 1 269 ? -16.661 -27.512 14.627 1.00 15.19 292 GLY A N 1
ATOM 2159 C CA . GLY A 1 269 ? -17.557 -27.198 15.724 1.00 13.61 292 GLY A CA 1
ATOM 2160 C C . GLY A 1 269 ? -18.619 -28.286 15.812 1.00 12.33 292 GLY A C 1
ATOM 2161 O O . GLY A 1 269 ? -18.613 -29.215 15.005 1.00 15.86 292 GLY A O 1
ATOM 2162 N N . SER A 1 270 ? -19.531 -28.168 16.773 1.00 14.29 293 SER A N 1
ATOM 2163 C CA . SER A 1 270 ? -20.565 -29.180 16.970 1.00 15.42 293 SER A CA 1
ATOM 2164 C C . SER A 1 270 ? -21.408 -29.518 15.747 1.00 15.81 293 SER A C 1
ATOM 2165 O O . SER A 1 270 ? -21.660 -30.697 15.484 1.00 18.39 293 SER A O 1
ATOM 2168 N N . ALA A 1 271 ? -21.837 -28.510 14.986 1.00 15.01 294 ALA A N 1
ATOM 2169 C CA . ALA A 1 271 ? -22.643 -28.798 13.799 1.00 14.12 294 ALA A CA 1
ATOM 2170 C C . ALA A 1 271 ? -21.820 -29.580 12.781 1.00 14.94 294 ALA A C 1
ATOM 2171 O O . ALA A 1 271 ? -22.321 -30.507 12.153 1.00 15.05 294 ALA A O 1
ATOM 2173 N N . GLU A 1 272 ? -20.551 -29.215 12.609 1.00 13.00 295 GLU A N 1
ATOM 2174 C CA . GLU A 1 272 ? -19.705 -29.940 11.668 1.00 13.11 295 GLU A CA 1
ATOM 2175 C C . GLU A 1 272 ? -19.473 -31.384 12.101 1.00 12.91 295 GLU A C 1
ATOM 2176 O O . GLU A 1 272 ? -19.530 -32.295 11.282 1.00 16.62 295 GLU A O 1
ATOM 2182 N N . LEU A 1 273 ? -19.204 -31.590 13.386 1.00 17.28 296 LEU A N 1
ATOM 2183 C CA . LEU A 1 273 ? -18.952 -32.939 13.877 1.00 17.81 296 LEU A CA 1
ATOM 2184 C C . LEU A 1 273 ? -20.183 -33.825 13.711 1.00 16.46 296 LEU A C 1
ATOM 2185 O O . LEU A 1 273 ? -20.059 -35.002 13.384 1.00 18.99 296 LEU A O 1
ATOM 2190 N N . ASP A 1 274 ? -21.365 -33.259 13.926 1.00 16.82 297 ASP A N 1
ATOM 2191 C CA . ASP A 1 274 ? -22.589 -34.032 13.744 1.00 18.32 297 ASP A CA 1
ATOM 2192 C C . ASP A 1 274 ? -22.686 -34.432 12.271 1.00 23.81 297 ASP A C 1
ATOM 2193 O O . ASP A 1 274 ? -23.038 -35.567 11.946 1.00 21.50 297 ASP A O 1
ATOM 2198 N N . ALA A 1 275 ? -22.358 -33.500 11.376 1.00 18.89 298 ALA A N 1
ATOM 2199 C CA . ALA A 1 275 ? -22.417 -33.781 9.943 1.00 17.45 298 ALA A CA 1
ATOM 2200 C C . ALA A 1 275 ? -21.382 -34.836 9.555 1.00 16.12 298 ALA A C 1
ATOM 2201 O O . ALA A 1 275 ? -21.629 -35.672 8.683 1.00 19.59 298 ALA A O 1
ATOM 2203 N N . ILE A 1 276 ? -20.219 -34.788 10.201 1.00 17.92 299 ILE A N 1
ATOM 2204 C CA . ILE A 1 276 ? -19.151 -35.753 9.946 1.00 18.88 299 ILE A CA 1
ATOM 2205 C C . ILE A 1 276 ? -19.621 -37.160 10.314 1.00 17.06 299 ILE A C 1
ATOM 2206 O O . ILE A 1 276 ? -19.482 -38.101 9.528 1.00 21.72 299 ILE A O 1
ATOM 2211 N N . GLN A 1 277 ? -20.173 -37.294 11.513 1.00 20.55 300 GLN A N 1
ATOM 2212 C CA . GLN A 1 277 ? -20.637 -38.595 11.978 1.00 23.63 300 GLN A CA 1
ATOM 2213 C C . GLN A 1 277 ? -21.832 -39.096 11.174 1.00 26.31 300 GLN A C 1
ATOM 2214 O O . GLN A 1 277 ? -22.091 -40.297 11.126 1.00 27.16 300 GLN A O 1
ATOM 2220 N N . LYS A 1 278 ? -22.542 -38.169 10.537 1.00 22.21 301 LYS A N 1
ATOM 2221 C CA . LYS A 1 278 ? -23.695 -38.495 9.698 1.00 30.89 301 LYS A CA 1
ATOM 2222 C C . LYS A 1 278 ? -23.205 -38.921 8.317 1.00 30.59 301 LYS A C 1
ATOM 2223 O O . LYS A 1 278 ? -23.893 -39.645 7.597 1.00 32.50 301 LYS A O 1
ATOM 2229 N N . GLY A 1 279 ? -22.011 -38.458 7.953 1.00 23.28 302 GLY A N 1
ATOM 2230 C CA . GLY A 1 279 ? -21.447 -38.780 6.654 1.00 25.40 302 GLY A CA 1
ATOM 2231 C C . GLY A 1 279 ? -21.727 -37.689 5.633 1.00 22.40 302 GLY A C 1
ATOM 2232 O O . GLY A 1 279 ? -21.362 -37.816 4.462 1.00 26.00 302 GLY A O 1
ATOM 2233 N N . ASP A 1 280 ? -22.374 -36.612 6.074 1.00 20.42 303 ASP A N 1
ATOM 2234 C CA . ASP A 1 280 ? -22.700 -35.498 5.187 1.00 24.67 303 ASP A CA 1
ATOM 2235 C C . ASP A 1 280 ? -21.472 -34.653 4.876 1.00 22.90 303 ASP A C 1
ATOM 2236 O O . ASP A 1 280 ? -21.369 -34.062 3.802 1.00 20.70 303 ASP A O 1
ATOM 2241 N N . LEU A 1 281 ? -20.558 -34.571 5.837 1.00 20.04 304 LEU A N 1
ATOM 2242 C CA . LEU A 1 281 ? -19.318 -33.827 5.656 1.00 19.99 304 LEU A CA 1
ATOM 2243 C C . LEU A 1 281 ? -18.258 -34.919 5.597 1.00 17.36 304 LEU A C 1
ATOM 2244 O O . LEU A 1 281 ? -18.265 -35.831 6.413 1.00 21.06 304 LEU A O 1
ATOM 2249 N N . ASP A 1 282 ? -17.358 -34.842 4.625 1.00 16.10 305 ASP A N 1
ATOM 2250 C CA . ASP A 1 282 ? -16.340 -35.875 4.457 1.00 20.50 305 ASP A CA 1
ATOM 2251 C C . ASP A 1 282 ? -15.116 -35.705 5.321 1.00 22.96 305 ASP A C 1
ATOM 2252 O O . ASP A 1 282 ? -14.543 -36.682 5.808 1.00 19.30 305 ASP A O 1
ATOM 2257 N N . ILE A 1 283 ? -14.718 -34.458 5.513 1.00 17.58 306 ILE A N 1
ATOM 2258 C CA . ILE A 1 283 ? -13.535 -34.165 6.290 1.00 21.34 306 ILE A CA 1
ATOM 2259 C C . ILE A 1 283 ? -13.609 -32.726 6.762 1.00 18.95 306 ILE A C 1
ATOM 2260 O O . ILE A 1 283 ? -14.375 -31.919 6.230 1.00 16.53 306 ILE A O 1
ATOM 2265 N N . THR A 1 284 ? -12.832 -32.418 7.786 1.00 17.98 307 THR A N 1
ATOM 2266 C CA . THR A 1 284 ? -12.742 -31.059 8.280 1.00 14.40 307 THR A CA 1
ATOM 2267 C C . THR A 1 284 ? -11.486 -30.932 9.109 1.00 18.76 307 THR A C 1
ATOM 2268 O O . THR A 1 284 ? -10.916 -31.933 9.555 1.00 17.99 307 THR A O 1
ATOM 2272 N N . VAL A 1 285 ? -11.028 -29.702 9.281 1.00 14.25 308 VAL A N 1
ATOM 2273 C CA . VAL A 1 285 ? -9.863 -29.467 10.105 1.00 17.22 308 VAL A CA 1
ATOM 2274 C C . VAL A 1 285 ? -10.496 -28.976 11.398 1.00 15.57 308 VAL A C 1
ATOM 2275 O O . VAL A 1 285 ? -11.178 -27.946 11.436 1.00 17.74 308 VAL A O 1
ATOM 2279 N N . MET A 1 286 ? -10.311 -29.753 12.456 1.00 16.41 309 MET A N 1
ATOM 2280 C CA . MET A 1 286 ? -10.912 -29.436 13.734 1.00 13.28 309 MET A CA 1
ATOM 2281 C C . MET A 1 286 ? -9.962 -28.712 14.664 1.00 18.26 309 MET A C 1
ATOM 2282 O O . MET A 1 286 ? -8.888 -29.225 14.986 1.00 19.36 309 MET A O 1
ATOM 2287 N N . ARG A 1 287 ? -10.333 -27.514 15.094 1.00 16.43 310 ARG A N 1
ATOM 2288 C CA . ARG A 1 287 ? -9.446 -26.821 16.011 1.00 17.30 310 ARG A CA 1
ATOM 2289 C C . ARG A 1 287 ? -9.734 -27.239 17.457 1.00 20.83 310 ARG A C 1
ATOM 2290 O O . ARG A 1 287 ? -10.862 -27.619 17.801 1.00 20.03 310 ARG A O 1
ATOM 2298 N N . MET A 1 288 ? -8.695 -27.235 18.290 1.00 18.23 311 MET A N 1
ATOM 2299 C CA . MET A 1 288 ? -8.848 -27.590 19.703 1.00 19.12 311 MET A CA 1
ATOM 2300 C C . MET A 1 288 ? -9.378 -26.321 20.339 1.00 18.86 311 MET A C 1
ATOM 2301 O O . MET A 1 288 ? -8.733 -25.662 21.157 1.00 22.34 311 MET A O 1
ATOM 2306 N N . ASN A 1 289 ? -10.596 -26.021 19.911 1.00 18.43 312 ASN A N 1
ATOM 2307 C CA . ASN A 1 289 ? -11.368 -24.839 20.243 1.00 19.70 312 ASN A CA 1
ATOM 2308 C C . ASN A 1 289 ? -11.119 -23.983 21.469 1.00 18.78 312 ASN A C 1
ATOM 2309 O O . ASN A 1 289 ? -10.745 -22.814 21.350 1.00 16.82 312 ASN A O 1
ATOM 2314 N N . ASP A 1 290 ? -11.356 -24.542 22.648 1.00 17.02 313 ASP A N 1
ATOM 2315 C CA . ASP A 1 290 ? -11.228 -23.770 23.867 1.00 14.90 313 ASP A CA 1
ATOM 2316 C C . ASP A 1 290 ? -9.854 -23.181 24.156 1.00 12.68 313 ASP A C 1
ATOM 2317 O O . ASP A 1 290 ? -9.756 -22.239 24.930 1.00 15.15 313 ASP A O 1
ATOM 2322 N N . ASP A 1 291 ? -8.809 -23.700 23.522 1.00 16.10 314 ASP A N 1
ATOM 2323 C CA . ASP A 1 291 ? -7.470 -23.178 23.776 1.00 15.41 314 ASP A CA 1
ATOM 2324 C C . ASP A 1 291 ? -7.343 -21.674 23.527 1.00 16.31 314 ASP A C 1
ATOM 2325 O O . ASP A 1 291 ? -6.620 -20.990 24.246 1.00 16.13 314 ASP A O 1
ATOM 2330 N N . THR A 1 292 ? -8.044 -21.137 22.536 1.00 16.50 315 THR A N 1
ATOM 2331 C CA . THR A 1 292 ? -7.918 -19.702 22.306 1.00 14.09 315 THR A CA 1
ATOM 2332 C C . THR A 1 292 ? -8.637 -18.887 23.377 1.00 22.81 315 THR A C 1
ATOM 2333 O O . THR A 1 292 ? -8.121 -17.858 23.820 1.00 25.53 315 THR A O 1
ATOM 2337 N N . GLY A 1 293 ? -9.808 -19.344 23.815 1.00 14.73 316 GLY A N 1
ATOM 2338 C CA . GLY A 1 293 ? -10.510 -18.619 24.859 1.00 16.85 316 GLY A CA 1
ATOM 2339 C C . GLY A 1 293 ? -9.652 -18.601 26.115 1.00 19.72 316 GLY A C 1
ATOM 2340 O O . GLY A 1 293 ? -9.525 -17.580 26.796 1.00 21.03 316 GLY A O 1
ATOM 2341 N N . ILE A 1 294 ? -9.044 -19.746 26.412 1.00 16.46 317 ILE A N 1
ATOM 2342 C CA . ILE A 1 294 ? -8.179 -19.882 27.581 1.00 19.11 317 ILE A CA 1
ATOM 2343 C C . ILE A 1 294 ? -6.929 -19.006 27.439 1.00 15.92 317 ILE A C 1
ATOM 2344 O O . ILE A 1 294 ? -6.494 -18.380 28.402 1.00 17.71 317 ILE A O 1
ATOM 2349 N N . ALA A 1 295 ? -6.363 -18.957 26.237 1.00 18.13 318 ALA A N 1
ATOM 2350 C CA . ALA A 1 295 ? -5.174 -18.144 26.004 1.00 16.84 318 ALA A CA 1
ATOM 2351 C C . ALA A 1 295 ? -5.450 -16.670 26.280 1.00 21.63 318 ALA A C 1
ATOM 2352 O O . ALA A 1 295 ? -4.586 -15.951 26.776 1.00 18.50 318 ALA A O 1
ATOM 2354 N N . MET A 1 296 ? -6.654 -16.217 25.955 1.00 17.90 319 MET A N 1
ATOM 2355 C CA . MET A 1 296 ? -7.004 -14.813 26.152 1.00 14.48 319 MET A CA 1
ATOM 2356 C C . MET A 1 296 ? -7.089 -14.454 27.623 1.00 14.52 319 MET A C 1
ATOM 2357 O O . MET A 1 296 ? -6.707 -13.360 28.027 1.00 16.86 319 MET A O 1
ATOM 2362 N N . ALA A 1 297 ? -7.598 -15.383 28.422 1.00 15.21 320 ALA A N 1
ATOM 2363 C CA . ALA A 1 297 ? -7.705 -15.158 29.855 1.00 16.04 320 ALA A CA 1
ATOM 2364 C C . ALA A 1 297 ? -6.303 -15.150 30.465 1.00 14.71 320 ALA A C 1
ATOM 2365 O O . ALA A 1 297 ? -6.017 -14.361 31.364 1.00 21.86 320 ALA A O 1
ATOM 2367 N N . GLU A 1 298 ? -5.434 -16.029 29.971 1.00 16.26 321 GLU A N 1
ATOM 2368 C CA . GLU A 1 298 ? -4.068 -16.106 30.479 1.00 19.18 321 GLU A CA 1
ATOM 2369 C C . GLU A 1 298 ? -3.282 -14.857 30.098 1.00 20.52 321 GLU A C 1
ATOM 2370 O O . GLU A 1 298 ? -2.477 -14.356 30.888 1.00 24.17 321 GLU A O 1
ATOM 2376 N N . ALA A 1 299 ? -3.517 -14.351 28.890 1.00 17.90 322 ALA A N 1
ATOM 2377 C CA . ALA A 1 299 ? -2.823 -13.151 28.429 1.00 19.69 322 ALA A CA 1
ATOM 2378 C C . ALA A 1 299 ? -3.222 -11.962 29.291 1.00 20.11 322 ALA A C 1
ATOM 2379 O O . ALA A 1 299 ? -2.381 -11.146 29.666 1.00 19.54 322 ALA A O 1
ATOM 2381 N N . ILE A 1 300 ? -4.510 -11.866 29.603 1.00 17.84 323 ILE A N 1
ATOM 2382 C CA . ILE A 1 300 ? -5.000 -10.780 30.435 1.00 15.44 323 ILE A CA 1
ATOM 2383 C C . ILE A 1 300 ? -4.398 -10.915 31.830 1.00 22.34 323 ILE A C 1
ATOM 2384 O O . ILE A 1 300 ? -4.021 -9.917 32.447 1.00 21.96 323 ILE A O 1
ATOM 2389 N N . LYS A 1 301 ? -4.293 -12.148 32.318 1.00 20.37 324 LYS A N 1
ATOM 2390 C CA . LYS A 1 301 ? -3.714 -12.388 33.633 1.00 21.75 324 LYS A CA 1
ATOM 2391 C C . LYS A 1 301 ? -2.276 -11.873 33.672 1.00 17.94 324 LYS A C 1
ATOM 2392 O O . LYS A 1 301 ? -1.898 -11.155 34.594 1.00 24.29 324 LYS A O 1
ATOM 2398 N N . TRP A 1 302 ? -1.475 -12.247 32.676 1.00 21.03 325 TRP A N 1
ATOM 2399 C CA . TRP A 1 302 ? -0.087 -11.798 32.621 1.00 15.72 325 TRP A CA 1
ATOM 2400 C C . TRP A 1 302 ? -0.008 -10.276 32.563 1.00 22.04 325 TRP A C 1
ATOM 2401 O O . TRP A 1 302 ? 0.864 -9.665 33.185 1.00 21.55 325 TRP A O 1
ATOM 2412 N N . ASP A 1 303 ? -0.921 -9.663 31.815 1.00 21.98 326 ASP A N 1
ATOM 2413 C CA . ASP A 1 303 ? -0.935 -8.212 31.687 1.00 22.42 326 ASP A CA 1
ATOM 2414 C C . ASP A 1 303 ? -1.204 -7.574 33.046 1.00 20.90 326 ASP A C 1
ATOM 2415 O O . ASP A 1 303 ? -0.587 -6.566 33.397 1.00 21.68 326 ASP A O 1
ATOM 2420 N N . LEU A 1 304 ? -2.131 -8.157 33.801 1.00 22.57 327 LEU A N 1
ATOM 2421 C CA . LEU A 1 304 ? -2.472 -7.638 35.119 1.00 17.48 327 LEU A CA 1
ATOM 2422 C C . LEU A 1 304 ? -1.316 -7.851 36.092 1.00 22.53 327 LEU A C 1
ATOM 2423 O O . LEU A 1 304 ? -1.219 -7.169 37.112 1.00 24.63 327 LEU A O 1
ATOM 2428 N N . GLU A 1 305 ? -0.438 -8.795 35.764 1.00 24.13 328 GLU A N 1
ATOM 2429 C CA . GLU A 1 305 ? 0.728 -9.080 36.592 1.00 22.33 328 GLU A CA 1
ATOM 2430 C C . GLU A 1 305 ? 1.958 -8.377 36.012 1.00 22.48 328 GLU A C 1
ATOM 2431 O O . GLU A 1 305 ? 3.089 -8.638 36.425 1.00 25.73 328 GLU A O 1
ATOM 2437 N N . ASP A 1 306 ? 1.724 -7.485 35.052 1.00 24.38 329 ASP A N 1
ATOM 2438 C CA . ASP A 1 306 ? 2.789 -6.721 34.401 1.00 23.21 329 ASP A CA 1
ATOM 2439 C C . ASP A 1 306 ? 3.883 -7.593 33.781 1.00 26.10 329 ASP A C 1
ATOM 2440 O O . ASP A 1 306 ? 5.070 -7.253 33.810 1.00 26.61 329 ASP A O 1
ATOM 2445 N N . LYS A 1 307 ? 3.466 -8.720 33.213 1.00 24.44 330 LYS A N 1
ATOM 2446 C CA . LYS A 1 307 ? 4.378 -9.649 32.553 1.00 26.77 330 LYS A CA 1
ATOM 2447 C C . LYS A 1 307 ? 4.243 -9.453 31.052 1.00 29.98 330 LYS A C 1
ATOM 2448 O O . LYS A 1 307 ? 3.197 -9.020 30.570 1.00 26.90 330 LYS A O 1
ATOM 2454 N N . PRO A 1 308 ? 5.302 -9.757 30.290 1.00 25.27 331 PRO A N 1
ATOM 2455 C CA . PRO A 1 308 ? 5.216 -9.588 28.839 1.00 26.00 331 PRO A CA 1
ATOM 2456 C C . PRO A 1 308 ? 4.238 -10.590 28.227 1.00 16.46 331 PRO A C 1
ATOM 2457 O O . PRO A 1 308 ? 4.168 -11.741 28.654 1.00 20.69 331 PRO A O 1
ATOM 2461 N N . VAL A 1 309 ? 3.493 -10.139 27.225 1.00 22.56 332 VAL A N 1
ATOM 2462 C CA . VAL A 1 309 ? 2.514 -10.986 26.553 1.00 19.35 332 VAL A CA 1
ATOM 2463 C C . VAL A 1 309 ? 2.856 -11.107 25.071 1.00 19.95 332 VAL A C 1
ATOM 2464 O O . VAL A 1 309 ? 3.146 -10.112 24.414 1.00 19.33 332 VAL A O 1
ATOM 2468 N N . PRO A 1 310 ? 2.828 -12.336 24.521 1.00 15.23 333 PRO A N 1
ATOM 2469 C CA . PRO A 1 310 ? 3.147 -12.510 23.102 1.00 16.90 333 PRO A CA 1
ATOM 2470 C C . PRO A 1 310 ? 2.175 -11.765 22.203 1.00 16.52 333 PRO A C 1
ATOM 2471 O O . PRO A 1 310 ? 0.993 -11.618 22.532 1.00 19.97 333 PRO A O 1
ATOM 2475 N N . THR A 1 311 ? 2.672 -11.289 21.069 1.00 18.70 334 THR A N 1
ATOM 2476 C CA . THR A 1 311 ? 1.832 -10.579 20.124 1.00 19.05 334 THR A CA 1
ATOM 2477 C C . THR A 1 311 ? 0.870 -11.549 19.441 1.00 18.65 334 THR A C 1
ATOM 2478 O O . THR A 1 311 ? -0.224 -11.164 19.032 1.00 18.25 334 THR A O 1
ATOM 2482 N N . VAL A 1 312 ? 1.270 -12.811 19.317 1.00 16.28 335 VAL A N 1
ATOM 2483 C CA . VAL A 1 312 ? 0.402 -13.773 18.657 1.00 17.39 335 VAL A CA 1
ATOM 2484 C C . VAL A 1 312 ? 0.342 -15.146 19.315 1.00 13.24 335 VAL A C 1
ATOM 2485 O O . VAL A 1 312 ? 1.259 -15.560 20.026 1.00 17.88 335 VAL A O 1
ATOM 2489 N N . TYR A 1 313 ? -0.778 -15.832 19.095 1.00 14.71 336 TYR A N 1
ATOM 2490 C CA . TYR A 1 313 ? -0.984 -17.185 19.608 1.00 16.06 336 TYR A CA 1
ATOM 2491 C C . TYR A 1 313 ? -1.949 -17.951 18.716 1.00 14.29 336 TYR A C 1
ATOM 2492 O O . TYR A 1 313 ? -3.060 -17.494 18.469 1.00 16.39 336 TYR A O 1
ATOM 2501 N N . SER A 1 314 ? -1.517 -19.113 18.235 1.00 17.55 337 SER A N 1
ATOM 2502 C CA . SER A 1 314 ? -2.372 -19.963 17.415 1.00 13.86 337 SER A CA 1
ATOM 2503 C C . SER A 1 314 ? -2.543 -21.311 18.091 1.00 17.89 337 SER A C 1
ATOM 2504 O O . SER A 1 314 ? -1.561 -21.915 18.542 1.00 17.52 337 SER A O 1
ATOM 2507 N N . GLY A 1 315 ? -3.786 -21.780 18.150 1.00 13.98 338 GLY A N 1
ATOM 2508 C CA . GLY A 1 315 ? -4.067 -23.072 18.749 1.00 14.28 338 GLY A CA 1
ATOM 2509 C C . GLY A 1 315 ? -3.785 -24.122 17.695 1.00 14.97 338 GLY A C 1
ATOM 2510 O O . GLY A 1 315 ? -3.432 -23.780 16.564 1.00 17.62 338 GLY A O 1
ATOM 2511 N N . ASP A 1 316 ? -3.942 -25.394 18.048 1.00 18.19 339 ASP A N 1
ATOM 2512 C CA . ASP A 1 316 ? -3.682 -26.464 17.097 1.00 21.09 339 ASP A CA 1
ATOM 2513 C C . ASP A 1 316 ? -4.929 -27.114 16.520 1.00 13.80 339 ASP A C 1
ATOM 2514 O O . ASP A 1 316 ? -6.047 -26.916 17.027 1.00 16.42 339 ASP A O 1
ATOM 2519 N N . PHE A 1 317 ? -4.704 -27.881 15.451 1.00 17.85 340 PHE A N 1
ATOM 2520 C CA . PHE A 1 317 ? -5.755 -28.592 14.724 1.00 17.19 340 PHE A CA 1
ATOM 2521 C C . PHE A 1 317 ? -5.561 -30.097 14.707 1.00 20.73 340 PHE A C 1
ATOM 2522 O O . PHE A 1 317 ? -4.471 -30.614 14.960 1.00 21.84 340 PHE A O 1
ATOM 2530 N N . GLU A 1 318 ? -6.634 -30.778 14.322 1.00 19.75 341 GLU A N 1
ATOM 2531 C CA . GLU A 1 318 ? -6.654 -32.222 14.169 1.00 20.31 341 GLU A CA 1
ATOM 2532 C C . GLU A 1 318 ? -7.556 -32.485 12.968 1.00 19.31 341 GLU A C 1
ATOM 2533 O O . GLU A 1 318 ? -8.671 -31.951 12.899 1.00 21.46 341 GLU A O 1
ATOM 2539 N N . ILE A 1 319 ? -7.070 -33.266 12.008 1.00 21.27 342 ILE A N 1
ATOM 2540 C CA . ILE A 1 319 ? -7.874 -33.597 10.837 1.00 18.31 342 ILE A CA 1
ATOM 2541 C C . ILE A 1 319 ? -8.894 -34.644 11.266 1.00 22.04 342 ILE A C 1
ATOM 2542 O O . ILE A 1 319 ? -8.564 -35.588 11.984 1.00 24.41 342 ILE A O 1
ATOM 2547 N N . VAL A 1 320 ? -10.137 -34.465 10.835 1.00 17.79 343 VAL A N 1
ATOM 2548 C CA . VAL A 1 320 ? -11.215 -35.386 11.175 1.00 17.92 343 VAL A CA 1
ATOM 2549 C C . VAL A 1 320 ? -11.938 -35.786 9.896 1.00 23.17 343 VAL A C 1
ATOM 2550 O O . VAL A 1 320 ? -12.212 -34.944 9.039 1.00 19.54 343 VAL A O 1
ATOM 2554 N N . THR A 1 321 ? -12.234 -37.075 9.757 1.00 21.25 344 THR A N 1
ATOM 2555 C CA . THR A 1 321 ? -12.928 -37.554 8.567 1.00 19.51 344 THR A CA 1
ATOM 2556 C C . THR A 1 321 ? -14.135 -38.379 8.973 1.00 21.29 344 THR A C 1
ATOM 2557 O O . THR A 1 321 ? -14.287 -38.737 10.144 1.00 22.60 344 THR A O 1
ATOM 2561 N N . LYS A 1 322 ? -14.992 -38.684 8.005 1.00 20.94 345 LYS A N 1
ATOM 2562 C CA . LYS A 1 322 ? -16.186 -39.467 8.292 1.00 23.86 345 LYS A CA 1
ATOM 2563 C C . LYS A 1 322 ? -15.833 -40.917 8.605 1.00 25.35 345 LYS A C 1
ATOM 2564 O O . LYS A 1 322 ? -16.673 -41.671 9.097 1.00 27.30 345 LYS A O 1
ATOM 2570 N N . ALA A 1 323 ? -14.588 -41.295 8.326 1.00 24.86 346 ALA A N 1
ATOM 2571 C CA . ALA A 1 323 ? -14.119 -42.657 8.577 1.00 22.39 346 ALA A CA 1
ATOM 2572 C C . ALA A 1 323 ? -13.614 -42.813 10.003 1.00 33.23 346 ALA A C 1
ATOM 2573 O O . ALA A 1 323 ? -13.333 -43.927 10.450 1.00 29.28 346 ALA A O 1
ATOM 2575 N N . ASP A 1 324 ? -13.492 -41.701 10.722 1.00 22.79 347 ASP A N 1
ATOM 2576 C CA . ASP A 1 324 ? -13.014 -41.762 12.096 1.00 27.28 347 ASP A CA 1
ATOM 2577 C C . ASP A 1 324 ? -14.015 -42.454 13.008 1.00 33.28 347 ASP A C 1
ATOM 2578 O O . ASP A 1 324 ? -15.229 -42.323 12.838 1.00 26.16 347 ASP A O 1
ATOM 2583 N N . SER A 1 325 ? -13.493 -43.202 13.973 1.00 30.34 348 SER A N 1
ATOM 2584 C CA . SER A 1 325 ? -14.334 -43.925 14.914 1.00 28.82 348 SER A CA 1
ATOM 2585 C C . SER A 1 325 ? -14.961 -42.958 15.904 1.00 27.91 348 SER A C 1
ATOM 2586 O O . SER A 1 325 ? -14.440 -41.864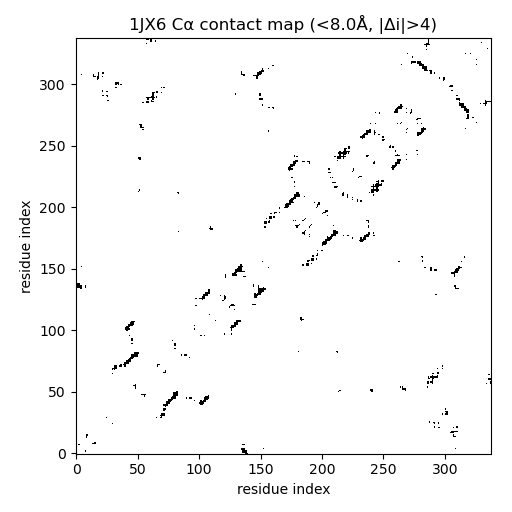 16.130 1.00 34.24 348 SER A O 1
ATOM 2589 N N . PRO A 1 326 ? -16.096 -43.342 16.509 1.00 29.75 349 PRO A N 1
ATOM 2590 C CA . PRO A 1 326 ? -16.753 -42.465 17.478 1.00 30.10 349 PRO A CA 1
ATOM 2591 C C . PRO A 1 326 ? -15.868 -42.199 18.692 1.00 35.85 349 PRO A C 1
ATOM 2592 O O . PRO A 1 326 ? -16.029 -41.188 19.374 1.00 33.30 349 PRO A O 1
ATOM 2596 N N . GLU A 1 327 ? -14.933 -43.107 18.964 1.00 32.02 350 GLU A N 1
ATOM 2597 C CA . GLU A 1 327 ? -14.030 -42.916 20.090 1.00 36.25 350 GLU A CA 1
ATOM 2598 C C . GLU A 1 327 ? -13.046 -41.802 19.762 1.00 25.63 350 GLU A C 1
ATOM 2599 O O . GLU A 1 327 ? -12.701 -41.002 20.630 1.00 34.68 350 GLU A O 1
ATOM 2605 N N . ARG A 1 328 ? -12.596 -41.751 18.511 1.00 27.66 351 ARG A N 1
ATOM 2606 C CA . ARG A 1 328 ? -11.664 -40.707 18.096 1.00 19.20 351 ARG A CA 1
ATOM 2607 C C . ARG A 1 328 ? -12.357 -39.350 18.165 1.00 26.27 351 ARG A C 1
ATOM 2608 O O . ARG A 1 328 ? -11.752 -38.367 18.581 1.00 23.92 351 ARG A O 1
ATOM 2616 N N . ILE A 1 329 ? -13.629 -39.308 17.772 1.00 24.83 352 ILE A N 1
ATOM 2617 C CA . ILE A 1 329 ? -14.401 -38.067 17.792 1.00 22.54 352 ILE A CA 1
ATOM 2618 C C . ILE A 1 329 ? -14.653 -37.616 19.221 1.00 24.31 352 ILE A C 1
ATOM 2619 O O . ILE A 1 329 ? -14.504 -36.436 19.551 1.00 25.64 352 ILE A O 1
ATOM 2624 N N . GLU A 1 330 ? -15.043 -38.557 20.074 1.00 26.88 353 GLU A N 1
ATOM 2625 C CA . GLU A 1 330 ? -15.316 -38.236 21.465 1.00 22.82 353 GLU A CA 1
ATOM 2626 C C . GLU A 1 330 ? -14.041 -37.758 22.160 1.00 21.89 353 GLU A C 1
ATOM 2627 O O . GLU A 1 330 ? -14.075 -36.825 22.963 1.00 24.79 353 GLU A O 1
ATOM 2633 N N . ALA A 1 331 ? -12.919 -38.394 21.837 1.00 23.53 354 ALA A N 1
ATOM 2634 C CA . ALA A 1 331 ? -11.642 -38.020 22.427 1.00 28.77 354 ALA A CA 1
ATOM 2635 C C . ALA A 1 331 ? -11.293 -36.585 22.033 1.00 24.63 354 ALA A C 1
ATOM 2636 O O . ALA A 1 331 ? -10.808 -35.809 22.856 1.00 25.43 354 ALA A O 1
ATOM 2638 N N . LEU A 1 332 ? -11.546 -36.233 20.775 1.00 22.99 355 LEU A N 1
ATOM 2639 C CA . LEU A 1 332 ? -11.250 -34.884 20.302 1.00 19.64 355 LEU A CA 1
ATOM 2640 C C . LEU A 1 332 ? -12.164 -33.847 20.954 1.00 21.12 355 LEU A C 1
ATOM 2641 O O . LEU A 1 332 ? -11.722 -32.746 21.291 1.00 21.15 355 LEU A O 1
ATOM 2646 N N . LYS A 1 333 ? -13.433 -34.189 21.147 1.00 21.08 356 LYS A N 1
ATOM 2647 C CA . LYS A 1 333 ? -14.369 -33.262 21.780 1.00 17.35 356 LYS A CA 1
ATOM 2648 C C . LYS A 1 333 ? -13.961 -33.010 23.226 1.00 24.94 356 LYS A C 1
ATOM 2649 O O . LYS A 1 333 ? -14.160 -31.918 23.768 1.00 21.19 356 LYS A O 1
ATOM 2655 N N . LYS A 1 334 ? -13.389 -34.032 23.852 1.00 24.65 357 LYS A N 1
ATOM 2656 C CA . LYS A 1 334 ? -12.963 -33.908 25.234 1.00 30.51 357 LYS A CA 1
ATOM 2657 C C . LYS A 1 334 ? -11.846 -32.878 25.335 1.00 20.54 357 LYS A C 1
ATOM 2658 O O . LYS A 1 334 ? -11.781 -32.116 26.297 1.00 27.16 357 LYS A O 1
ATOM 2664 N N . ARG A 1 335 ? -10.977 -32.863 24.330 1.00 20.99 358 ARG A N 1
ATOM 2665 C CA . ARG A 1 335 ? -9.863 -31.921 24.281 1.00 23.30 358 ARG A CA 1
ATOM 2666 C C . ARG A 1 335 ? -10.332 -30.526 23.854 1.00 28.01 358 ARG A C 1
ATOM 2667 O O . ARG A 1 335 ? -10.058 -29.535 24.527 1.00 19.37 358 ARG A O 1
ATOM 2675 N N . ALA A 1 336 ? -11.058 -30.464 22.740 1.00 21.36 359 ALA A N 1
ATOM 2676 C CA . ALA A 1 336 ? -11.538 -29.198 22.182 1.00 19.29 359 ALA A CA 1
ATOM 2677 C C . ALA A 1 336 ? -12.552 -28.401 22.997 1.00 17.81 359 ALA A C 1
ATOM 2678 O O . ALA A 1 336 ? -12.470 -27.180 23.062 1.00 19.12 359 ALA A O 1
ATOM 2680 N N . PHE A 1 337 ? -13.520 -29.075 23.613 1.00 19.35 360 PHE A N 1
ATOM 2681 C CA . PHE A 1 337 ? -14.539 -28.365 24.382 1.00 17.52 360 PHE A CA 1
ATOM 2682 C C . PHE A 1 337 ? -14.465 -28.633 25.882 1.00 23.40 360 PHE A C 1
ATOM 2683 O O . PHE A 1 337 ? -15.485 -28.650 26.568 1.00 18.82 360 PHE A O 1
ATOM 2691 N N . ARG A 1 338 ? -13.258 -28.833 26.394 1.00 19.92 361 ARG A N 1
ATOM 2692 C CA . ARG A 1 338 ? -13.090 -29.097 27.822 1.00 20.13 361 ARG A CA 1
ATOM 2693 C C . ARG A 1 338 ? -13.792 -28.075 28.720 1.00 22.77 361 ARG A C 1
ATOM 2694 O O . ARG A 1 338 ? -14.269 -28.413 29.808 1.00 26.04 361 ARG A O 1
ATOM 2702 N N . TYR A 1 339 ? -13.861 -26.827 28.264 1.00 24.18 362 TYR A N 1
ATOM 2703 C CA . TYR A 1 339 ? -14.493 -25.752 29.029 1.00 17.05 362 TYR A CA 1
ATOM 2704 C C . TYR A 1 339 ? -15.882 -25.347 28.534 1.00 23.46 362 TYR A C 1
ATOM 2705 O O . TYR A 1 339 ? -16.789 -25.095 29.334 1.00 21.48 362 TYR A O 1
ATOM 2714 N N . SER A 1 340 ? -16.037 -25.263 27.215 1.00 21.26 363 SER A N 1
ATOM 2715 C CA . SER A 1 340 ? -17.298 -24.842 26.618 1.00 20.33 363 SER A CA 1
ATOM 2716 C C . SER A 1 340 ? -18.393 -25.908 26.630 1.00 16.94 363 SER A C 1
ATOM 2717 O O . SER A 1 340 ? -19.564 -25.589 26.430 1.00 21.73 363 SER A O 1
ATOM 2720 N N . ASP A 1 341 ? -17.997 -27.158 26.873 1.00 22.18 364 ASP A N 1
ATOM 2721 C CA . ASP A 1 341 ? -18.913 -28.304 26.941 1.00 25.00 364 ASP A CA 1
ATOM 2722 C C . ASP A 1 341 ? -19.240 -28.942 25.593 1.00 40.26 364 ASP A C 1
ATOM 2723 O O . ASP A 1 341 ? -19.988 -28.390 24.787 1.00 30.26 364 ASP A O 1
#

Secondary structure (DSSP, 8-state):
-B--HHHHHHH-HHHHHHHHHHHHHHHSPP---SS--SSPEEEEEEE---SS--HHHHHHHHHHHHHHHTT--EEEEEEE--TT--HHHHHHHHHHHHHTT-SEEEE--SSSTTHHHHHHHHHH-S-EEEEET--S-BGGGTTS--SEEEE--HHHHHHHHHHHHHHHS-TT-EEEEE--STTHHIIIIIIHHHHHHHHHH--EEEEEE---SSHHHHHHHHHHHHHH----SEEEESSHHHHHHHHHHHHHHT-TTSEEB-SB--HHHHHHHHHTSS-EEEEE-THHHHHHHHHHHHHHHTT----SEEE--EEEEETTS-HHHHHHHHHHHTTTT-

Foldseek 3Di:
DWAALVNVCVVPVVLVVQQVVLLVCLPDDADAFPDADPDQAEEEEEELCPAPFNQVVLLQQLLVVLLVSNVGGYDYHYHHHHPLDPPVVSVVSLVVCVVVQGQEYEYEDFACVCVVVVVCCQPPHNHAYEHEPAFIWDPVCVVTFGLEYEEAQQLVQLVVVLVVVLVVDAAQAEEEEEAEAPGRLRCRNPVSSVVCNCVPRVHHYPYYHYFSRALCRLLVVLLVSCVVPVRHQEYEYSAARSQNSNLVNCVVVVNLRYAYEHEAAGPVRLVCLLVSSHFKYKHFLRSSRSNSVSVSVSCVSVVHRHNHYYHGHTDMDGSPDDVVVVVVSCCRSSVRSD

Radius of gyration: 20.05 Å; Cα contacts (8 Å, |Δi|>4): 685; chains: 1; bounding box: 44×52×58 Å

Organism: Vibrio harveyi (NCBI:txid669)

InterPro domains:
  IPR025997 Periplasmic binding protein [PF13407] (71-323)
  IPR028082 Periplasmic binding protein-like I [SSF53822] (27-364)

CATH classification: 3.40.50.2300 (+1 more: 3.40.50.2300)